Protein AF-A0A945EA99-F1 (afdb_monomer_lite)

Secondary structure (DSSP, 8-state):
----EEEEEEEE-TTT--EEEEEEEEEE-TT-SS-HHHHHHHHHHHHHHHHHIIIIIGGGS-TTSHHHHHHHHHHHHHHHHTTTT-GGG--SSTT--TT-HHHHHHHHTTSTT-EEEHHHHHHHHHT--GGGGGTTTTTPPP-SSSPPSSHHHHHHHTSHHHHHHHT-TT-BTTEEEHHHHHHHHHHTT-SPP--HHHHT--S-HHHHHHHHHHHHHTTSEES-TTS-EEE-S-HHHHHHHHHHHHHTTSS-TTHHHHHTTTEE----SSS-GGG-PPPS--HHHHHHHHHH--

pLDDT: mean 87.22, std 10.52, range [39.88, 98.31]

Structure (mmCIF, N/CA/C/O backbone):
data_AF-A0A945EA99-F1
#
_entry.id   AF-A0A945EA99-F1
#
loop_
_atom_site.group_PDB
_atom_site.id
_atom_site.type_symbol
_atom_site.label_atom_id
_atom_site.label_alt_id
_atom_site.label_comp_id
_atom_site.label_asym_id
_atom_site.label_entity_id
_atom_site.label_seq_id
_atom_site.pdbx_PDB_ins_code
_atom_site.Cartn_x
_atom_site.Cartn_y
_atom_site.Cartn_z
_atom_site.occupancy
_atom_site.B_iso_or_equiv
_atom_site.auth_seq_id
_atom_site.auth_comp_id
_atom_site.auth_asym_id
_atom_site.auth_atom_id
_atom_site.pdbx_PDB_model_num
ATOM 1 N N . MET A 1 1 ? -11.821 -9.252 15.001 1.00 39.88 1 MET A N 1
ATOM 2 C CA . MET A 1 1 ? -12.172 -10.169 13.899 1.00 39.88 1 MET A CA 1
ATOM 3 C C . MET A 1 1 ? -11.281 -9.840 12.710 1.00 39.88 1 MET A C 1
ATOM 5 O O . MET A 1 1 ? -11.276 -8.691 12.278 1.00 39.88 1 MET A O 1
ATOM 9 N N . ILE A 1 2 ? -10.460 -10.797 12.272 1.00 53.22 2 ILE A N 1
ATOM 10 C CA . ILE A 1 2 ? -9.668 -10.703 11.038 1.00 53.22 2 ILE A CA 1
ATOM 11 C C . ILE A 1 2 ? -10.634 -11.140 9.935 1.00 53.22 2 ILE A C 1
ATOM 13 O O . ILE A 1 2 ? -10.968 -12.316 9.853 1.00 53.22 2 ILE A O 1
ATOM 17 N N . ILE A 1 3 ? -11.207 -10.185 9.204 1.00 55.31 3 ILE A N 1
ATOM 18 C CA . ILE A 1 3 ? -12.035 -10.505 8.040 1.00 55.31 3 ILE A CA 1
ATOM 19 C C . ILE A 1 3 ? -11.058 -10.702 6.897 1.00 55.31 3 ILE A C 1
ATOM 21 O O . ILE A 1 3 ? -10.423 -9.736 6.509 1.00 55.31 3 ILE A O 1
ATOM 25 N N . GLU A 1 4 ? -10.921 -11.925 6.404 1.00 70.44 4 GLU A N 1
ATOM 26 C CA . GLU A 1 4 ? -10.130 -12.235 5.218 1.00 70.44 4 GLU A CA 1
ATOM 27 C C . GLU A 1 4 ? -11.086 -12.291 4.026 1.00 70.44 4 GLU A C 1
ATOM 29 O O . GLU A 1 4 ? -11.826 -13.263 3.860 1.00 70.44 4 GLU A O 1
ATOM 34 N N . LYS A 1 5 ? -11.125 -11.230 3.213 1.00 77.94 5 LYS A N 1
ATOM 35 C CA . LYS A 1 5 ? -11.952 -11.203 1.996 1.00 77.94 5 LYS A CA 1
ATOM 36 C C . LYS A 1 5 ? -11.158 -10.742 0.785 1.00 77.94 5 LYS A C 1
ATOM 38 O O . LYS A 1 5 ? -10.255 -9.917 0.895 1.00 77.94 5 LYS A O 1
ATOM 43 N N . ASP A 1 6 ? -11.499 -11.283 -0.378 1.00 82.56 6 ASP A N 1
ATOM 44 C CA . ASP A 1 6 ? -10.969 -10.772 -1.637 1.00 82.56 6 ASP A CA 1
ATOM 45 C C . ASP A 1 6 ? -11.442 -9.329 -1.831 1.00 82.56 6 ASP A C 1
ATOM 47 O O . ASP A 1 6 ? -12.625 -9.018 -1.679 1.00 82.56 6 ASP A O 1
ATOM 51 N N . TRP A 1 7 ? -10.508 -8.451 -2.182 1.00 80.50 7 TRP A N 1
ATOM 52 C CA . TRP A 1 7 ? -10.772 -7.044 -2.423 1.00 80.50 7 TRP A CA 1
ATOM 53 C C . TRP A 1 7 ? -10.415 -6.658 -3.854 1.00 80.50 7 TRP A C 1
ATOM 55 O O . TRP A 1 7 ? -9.364 -7.027 -4.380 1.00 80.50 7 TRP A O 1
ATOM 65 N N . PHE A 1 8 ? -11.270 -5.857 -4.487 1.00 81.31 8 PHE A N 1
ATOM 66 C CA . PHE A 1 8 ? -11.007 -5.309 -5.812 1.00 81.31 8 PHE A CA 1
ATOM 67 C C . PHE A 1 8 ? -10.805 -3.802 -5.751 1.00 81.31 8 PHE A C 1
ATOM 69 O O . PHE A 1 8 ? -11.752 -3.042 -5.568 1.00 81.31 8 PHE A O 1
ATOM 76 N N . PHE A 1 9 ? -9.577 -3.364 -6.002 1.00 81.50 9 PHE A N 1
ATOM 77 C CA . PHE A 1 9 ? -9.321 -1.970 -6.330 1.00 81.50 9 PHE A CA 1
ATOM 78 C C . PHE A 1 9 ? -9.745 -1.707 -7.779 1.00 81.50 9 PHE A C 1
ATOM 80 O O . PHE A 1 9 ? -9.434 -2.489 -8.688 1.00 81.50 9 PHE A O 1
ATOM 87 N N . GLN A 1 10 ? -10.459 -0.605 -7.999 1.00 84.44 10 GLN A N 1
ATOM 88 C CA . GLN A 1 10 ? -10.902 -0.175 -9.320 1.00 84.44 10 GLN A CA 1
ATOM 89 C C . GLN A 1 10 ? -10.555 1.293 -9.523 1.00 84.44 10 GLN A C 1
ATOM 91 O O . GLN A 1 10 ? -10.998 2.154 -8.766 1.00 84.44 10 GLN A O 1
ATOM 96 N N . LEU A 1 11 ? -9.821 1.575 -10.595 1.00 77.38 11 LEU A N 1
ATOM 97 C CA . LEU A 1 11 ? -9.663 2.929 -11.097 1.00 77.38 11 LEU A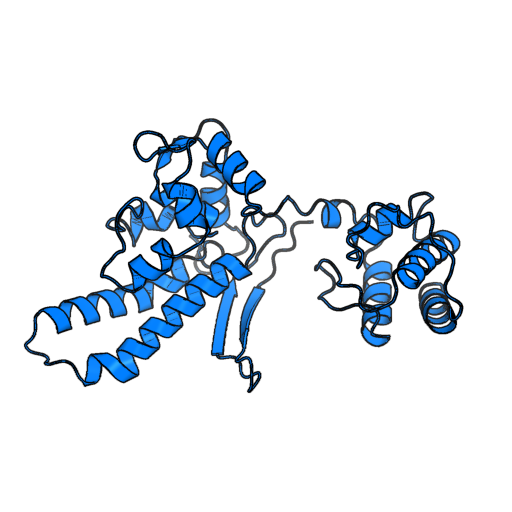 CA 1
ATOM 98 C C . LEU A 1 11 ? -10.700 3.158 -12.192 1.00 77.38 11 LEU A C 1
ATOM 100 O O . LEU A 1 11 ? -10.873 2.318 -13.080 1.00 77.38 11 LEU A O 1
ATOM 104 N N . ARG A 1 12 ? -11.388 4.296 -12.120 1.00 79.56 12 ARG A N 1
ATOM 105 C CA . ARG A 1 12 ? -12.364 4.714 -13.123 1.00 79.56 12 ARG A CA 1
ATOM 106 C C . ARG A 1 12 ? -11.902 5.977 -13.813 1.00 79.56 12 ARG A C 1
ATOM 108 O O . ARG A 1 12 ? -11.316 6.857 -13.182 1.00 79.56 12 ARG A O 1
ATOM 115 N N . ASP A 1 13 ? -12.193 6.059 -15.100 1.00 79.06 13 ASP A N 1
ATOM 116 C CA . ASP A 1 13 ? -12.055 7.298 -15.841 1.00 79.06 13 ASP A CA 1
ATOM 117 C C . ASP A 1 13 ? -12.961 8.378 -15.229 1.00 79.06 13 ASP A C 1
ATOM 119 O O . ASP A 1 13 ? -14.092 8.108 -14.803 1.00 79.06 13 ASP A O 1
ATOM 123 N N . LYS A 1 14 ? -12.444 9.605 -15.129 1.00 70.50 14 LYS A N 1
ATOM 124 C CA . LYS A 1 14 ? -13.147 10.682 -14.422 1.00 70.50 14 LYS A CA 1
ATOM 125 C C . LYS A 1 14 ? -14.422 11.102 -15.145 1.00 70.50 14 LYS A C 1
ATOM 127 O O . LYS A 1 14 ? -15.401 11.416 -14.458 1.00 70.50 14 LYS A O 1
ATOM 132 N N . ASP A 1 15 ? -14.417 11.040 -16.472 1.00 72.75 15 ASP A N 1
ATOM 133 C CA . ASP A 1 15 ? -15.470 11.583 -17.322 1.00 72.75 15 ASP A CA 1
ATOM 134 C C . ASP A 1 15 ? -16.477 10.496 -17.706 1.00 72.75 15 ASP A C 1
ATOM 136 O O . ASP A 1 15 ? -17.677 10.648 -17.489 1.00 72.75 15 ASP A O 1
ATOM 140 N N . THR A 1 16 ? -15.989 9.353 -18.186 1.00 77.88 16 THR A N 1
ATOM 141 C CA . THR A 1 16 ? -16.819 8.239 -18.677 1.00 77.88 16 THR A CA 1
ATOM 142 C C . THR A 1 16 ? -17.275 7.280 -17.574 1.00 77.88 16 THR A C 1
ATOM 144 O O . THR A 1 16 ? -18.199 6.499 -17.782 1.00 77.88 16 THR A O 1
ATOM 147 N N . LYS A 1 17 ? -16.650 7.325 -16.386 1.00 74.62 17 LYS A N 1
ATOM 148 C CA . LYS A 1 17 ? -16.856 6.383 -15.260 1.00 74.62 17 LYS A CA 1
ATOM 149 C C . LYS A 1 17 ? -16.528 4.915 -15.571 1.00 74.62 17 LYS A C 1
ATOM 151 O O . LYS A 1 17 ? -16.728 4.048 -14.706 1.00 74.62 17 LYS A O 1
ATOM 156 N N . GLU A 1 18 ? -15.990 4.631 -16.754 1.00 77.69 18 GLU A N 1
ATOM 157 C CA . GLU A 1 18 ? -15.549 3.298 -17.154 1.00 77.69 18 GLU A CA 1
ATOM 158 C C . GLU A 1 18 ? -14.372 2.831 -16.297 1.00 77.69 18 GLU A C 1
ATOM 160 O O . GLU A 1 18 ? -13.529 3.627 -15.881 1.00 77.69 18 GLU A O 1
ATOM 165 N N . ILE A 1 19 ? -14.315 1.528 -16.011 1.00 76.44 19 ILE A N 1
ATOM 166 C CA . ILE A 1 19 ? -13.201 0.935 -15.265 1.00 76.44 19 ILE A CA 1
ATOM 167 C C . ILE A 1 19 ? -11.982 0.891 -16.188 1.00 76.44 19 ILE A C 1
ATOM 169 O O . ILE A 1 19 ? -11.948 0.114 -17.139 1.00 76.44 19 ILE A O 1
ATOM 173 N N . THR A 1 20 ? -10.964 1.690 -15.883 1.00 83.94 20 THR A N 1
ATOM 174 C CA . THR A 1 20 ? -9.711 1.754 -16.651 1.00 83.94 20 THR A CA 1
ATOM 175 C C . THR A 1 20 ? -8.656 0.795 -16.119 1.00 83.94 20 THR A C 1
ATOM 177 O O . THR A 1 20 ? -7.762 0.381 -16.855 1.00 83.94 20 THR A O 1
ATOM 180 N N . CYS A 1 21 ? -8.762 0.410 -14.847 1.00 88.19 21 CYS A N 1
ATOM 181 C CA . CYS A 1 21 ? -7.895 -0.583 -14.237 1.00 88.19 21 CYS A CA 1
ATOM 182 C C . CYS A 1 21 ? -8.606 -1.311 -13.095 1.00 88.19 21 CYS A C 1
ATOM 184 O O . CYS A 1 21 ? -9.365 -0.714 -12.331 1.00 88.19 21 CYS A O 1
ATOM 186 N N . LYS A 1 22 ? -8.321 -2.609 -12.963 1.00 88.19 22 LYS A N 1
ATOM 187 C CA . LYS A 1 22 ? -8.774 -3.458 -11.861 1.00 88.19 22 LYS A CA 1
ATOM 188 C C . LYS A 1 22 ? -7.584 -4.223 -11.282 1.00 88.19 22 LYS A C 1
ATOM 190 O O . LYS A 1 22 ? -6.781 -4.797 -12.028 1.00 88.19 22 LYS A O 1
ATOM 195 N N . VAL A 1 23 ? -7.470 -4.232 -9.959 1.00 88.75 23 VAL A N 1
ATOM 196 C CA . VAL A 1 23 ? -6.440 -4.968 -9.212 1.00 88.75 23 VAL A CA 1
ATOM 197 C C . VAL A 1 23 ? -7.138 -5.805 -8.144 1.00 88.75 23 VAL A C 1
ATOM 199 O O . VAL A 1 23 ? -7.984 -5.293 -7.416 1.00 88.75 23 VAL A O 1
ATOM 202 N N . LEU A 1 24 ? -6.821 -7.097 -8.100 1.00 90.25 24 LEU A N 1
ATOM 203 C CA . LEU A 1 24 ? -7.294 -8.020 -7.070 1.00 90.25 24 LEU A CA 1
ATOM 204 C C . LEU A 1 24 ? -6.267 -8.059 -5.938 1.00 90.25 24 LEU A C 1
ATOM 206 O O . LEU A 1 24 ? -5.074 -8.137 -6.215 1.00 90.25 24 LEU A O 1
ATOM 210 N N . PHE A 1 25 ? -6.748 -8.049 -4.704 1.00 89.94 25 PHE A N 1
ATOM 211 C CA . PHE A 1 25 ? -6.007 -8.389 -3.497 1.00 89.94 25 PHE A CA 1
ATOM 212 C C . PHE A 1 25 ? -6.726 -9.568 -2.847 1.00 89.94 25 PHE A C 1
ATOM 214 O O . PHE A 1 25 ? -7.918 -9.467 -2.555 1.00 89.94 25 PHE A O 1
ATOM 221 N N . ARG A 1 26 ? -6.048 -10.698 -2.663 1.00 89.50 26 ARG A N 1
ATOM 222 C CA . ARG A 1 26 ? -6.687 -11.907 -2.131 1.00 89.50 26 ARG A CA 1
ATOM 223 C C . ARG A 1 26 ? -6.694 -11.945 -0.606 1.00 89.50 26 ARG A C 1
ATOM 225 O O . ARG A 1 26 ? -5.654 -11.775 0.023 1.00 89.50 26 ARG A O 1
ATOM 232 N N . THR A 1 27 ? -7.854 -12.233 -0.016 1.00 84.19 27 THR A N 1
ATOM 233 C CA . THR A 1 27 ? -8.000 -12.437 1.442 1.00 84.19 27 THR A CA 1
ATOM 234 C C . THR A 1 27 ? -7.351 -11.324 2.288 1.00 84.19 27 THR A C 1
ATOM 236 O O . THR A 1 27 ? -6.608 -11.605 3.224 1.00 84.19 27 THR A O 1
ATOM 239 N N . VAL A 1 28 ? -7.614 -10.057 1.940 1.00 81.19 28 VAL A N 1
ATOM 240 C CA . VAL A 1 28 ? -7.124 -8.881 2.680 1.00 81.19 28 VAL A CA 1
ATOM 241 C C . VAL A 1 28 ? -7.705 -8.901 4.080 1.00 81.19 28 VAL A C 1
ATOM 243 O O . VAL A 1 28 ? -8.916 -9.066 4.225 1.00 81.19 28 VAL A O 1
ATOM 246 N N . ASP A 1 29 ? -6.855 -8.676 5.081 1.00 76.62 29 ASP A N 1
ATOM 247 C CA . ASP A 1 29 ? -7.278 -8.523 6.464 1.00 76.62 29 ASP A CA 1
ATOM 248 C C . ASP A 1 29 ? -7.271 -7.070 6.968 1.00 76.62 29 ASP A C 1
ATOM 250 O O . ASP A 1 29 ? -6.628 -6.172 6.422 1.00 76.62 29 ASP A O 1
ATOM 254 N N . ASN A 1 30 ? -7.970 -6.845 8.083 1.00 71.31 30 ASN A N 1
ATOM 255 C CA . ASN A 1 30 ? -8.057 -5.541 8.754 1.00 71.31 30 ASN A CA 1
ATOM 256 C C . ASN A 1 30 ? -6.741 -5.084 9.418 1.00 71.31 30 ASN A C 1
ATOM 258 O O . ASN A 1 30 ? -6.702 -4.015 10.031 1.00 71.31 30 ASN A O 1
ATOM 262 N N . SER A 1 31 ? -5.690 -5.904 9.373 1.00 74.38 31 SER A N 1
ATOM 263 C CA . SER A 1 31 ? -4.361 -5.586 9.892 1.00 74.38 31 SER A CA 1
ATOM 264 C C . SER A 1 31 ? -3.415 -5.056 8.812 1.00 74.38 31 SER A C 1
ATOM 266 O O . SER A 1 31 ? -2.307 -4.635 9.164 1.00 74.38 31 SER A O 1
ATOM 268 N N . ARG A 1 32 ? -3.853 -5.024 7.535 1.00 83.62 32 ARG A N 1
ATOM 269 C CA . ARG A 1 32 ? -3.099 -4.457 6.409 1.00 83.62 32 ARG A CA 1
ATOM 270 C C . ARG A 1 32 ? -2.527 -3.093 6.760 1.00 83.62 32 ARG A C 1
ATOM 272 O O . ARG A 1 32 ? -3.278 -2.140 6.941 1.00 83.62 32 ARG A O 1
ATOM 279 N N . LYS A 1 33 ? -1.194 -3.009 6.819 1.00 87.12 33 LYS A N 1
ATOM 280 C CA . LYS A 1 33 ? -0.460 -1.803 7.239 1.00 87.12 33 LYS A CA 1
ATOM 281 C C . LYS A 1 33 ? -0.512 -0.655 6.251 1.00 87.12 33 LYS A C 1
ATOM 283 O O . LYS A 1 33 ? -0.285 0.463 6.668 1.00 87.12 33 LYS A O 1
ATOM 288 N N . VAL A 1 34 ? -0.780 -0.893 4.974 1.00 90.38 34 VAL A N 1
ATOM 289 C CA . VAL A 1 34 ? -0.842 0.164 3.956 1.00 90.38 34 VAL A CA 1
ATOM 290 C C . VAL A 1 34 ? -2.195 0.112 3.277 1.00 90.38 34 VAL A C 1
ATOM 292 O O . VAL A 1 34 ? -2.680 -0.965 2.931 1.00 90.38 34 VAL A O 1
ATOM 295 N N . ASP A 1 35 ? -2.796 1.280 3.074 1.00 86.62 35 ASP A N 1
ATOM 296 C CA . ASP A 1 35 ? -4.070 1.390 2.379 1.00 86.62 35 ASP A CA 1
ATOM 297 C C . ASP A 1 35 ? -3.980 0.751 0.982 1.00 86.62 35 ASP A C 1
ATOM 299 O O . ASP A 1 35 ? -3.029 0.968 0.224 1.00 86.62 35 ASP A O 1
ATOM 303 N N . ILE A 1 36 ? -4.976 -0.066 0.641 1.00 85.19 36 ILE A N 1
ATOM 304 C CA . ILE A 1 36 ? -5.028 -0.794 -0.632 1.00 85.19 36 ILE A CA 1
ATOM 305 C C . ILE A 1 36 ? -4.971 0.134 -1.851 1.00 85.19 36 ILE A C 1
ATOM 307 O O . ILE A 1 36 ? -4.518 -0.294 -2.912 1.00 85.19 36 ILE A O 1
ATOM 311 N N . ASN A 1 37 ? -5.395 1.395 -1.723 1.00 84.50 37 ASN A N 1
ATOM 312 C CA . ASN A 1 37 ? -5.369 2.364 -2.808 1.00 84.50 37 ASN A CA 1
ATOM 313 C C . ASN A 1 37 ? -3.932 2.744 -3.160 1.00 84.50 37 ASN A C 1
ATOM 315 O O . ASN A 1 37 ? -3.634 2.881 -4.342 1.00 84.50 37 ASN A O 1
ATOM 319 N N . THR A 1 38 ? -3.030 2.850 -2.178 1.00 89.38 38 THR A N 1
ATOM 320 C CA . THR A 1 38 ? -1.607 3.140 -2.419 1.00 89.38 38 THR A CA 1
ATOM 321 C C . THR A 1 38 ? -0.997 2.077 -3.327 1.00 89.38 38 THR A C 1
ATOM 323 O O . THR A 1 38 ? -0.464 2.384 -4.394 1.00 89.38 38 THR A O 1
ATOM 326 N N . THR A 1 39 ? -1.149 0.807 -2.951 1.00 94.19 39 THR A N 1
ATOM 327 C CA . THR A 1 39 ? -0.653 -0.321 -3.745 1.00 94.19 39 THR A CA 1
ATOM 328 C C . THR A 1 39 ? -1.404 -0.435 -5.074 1.00 94.19 39 THR A C 1
ATOM 330 O O . THR A 1 39 ? -0.794 -0.585 -6.129 1.00 94.19 39 THR A O 1
ATOM 333 N N . GLY A 1 40 ? -2.733 -0.319 -5.055 1.00 91.06 40 GLY A N 1
ATOM 334 C CA . GLY A 1 40 ? -3.588 -0.465 -6.232 1.00 91.06 40 GLY A CA 1
ATOM 335 C C . GLY A 1 40 ? -3.301 0.574 -7.315 1.00 91.06 40 GLY A C 1
ATOM 336 O O . GLY A 1 40 ? -3.202 0.215 -8.489 1.00 91.06 40 GLY A O 1
ATOM 337 N N . LEU A 1 41 ? -3.103 1.840 -6.933 1.00 90.56 41 LEU A N 1
ATOM 338 C CA . LEU A 1 41 ? -2.736 2.923 -7.847 1.00 90.56 41 LEU A CA 1
ATOM 339 C C . LEU A 1 41 ? -1.377 2.673 -8.500 1.00 90.56 41 LEU A C 1
ATOM 341 O O . LEU A 1 41 ? -1.262 2.823 -9.717 1.00 90.56 41 LEU A O 1
ATOM 345 N N . LEU A 1 42 ? -0.381 2.234 -7.725 1.00 95.56 42 LEU A N 1
ATOM 346 C CA . LEU A 1 42 ? 0.944 1.894 -8.242 1.00 95.56 42 LEU A CA 1
ATOM 347 C C . LEU A 1 42 ? 0.861 0.785 -9.302 1.00 95.56 42 LEU A C 1
ATOM 349 O O . LEU A 1 42 ? 1.359 0.944 -10.417 1.00 95.56 42 LEU A O 1
ATOM 353 N N . ILE A 1 43 ? 0.165 -0.315 -8.990 1.00 96.19 43 ILE A N 1
ATOM 354 C CA . ILE A 1 43 ? -0.020 -1.431 -9.929 1.00 96.19 43 ILE A CA 1
ATOM 355 C C . ILE A 1 43 ? -0.803 -0.989 -11.170 1.00 96.19 43 ILE A C 1
ATOM 357 O O . ILE A 1 43 ? -0.499 -1.427 -12.283 1.00 96.19 43 ILE A O 1
ATOM 361 N N . CYS A 1 44 ? -1.796 -0.112 -11.018 1.00 94.12 44 CYS A N 1
ATOM 362 C CA . CYS A 1 44 ? -2.529 0.433 -12.155 1.00 94.12 44 CYS A CA 1
ATOM 363 C C . CYS A 1 44 ? -1.666 1.310 -13.062 1.00 94.12 44 CYS A C 1
ATOM 365 O O . CYS A 1 44 ? -1.803 1.212 -14.282 1.00 94.12 44 CYS A O 1
ATOM 367 N N . GLU A 1 45 ? -0.756 2.110 -12.508 1.00 95.00 45 GLU A N 1
ATOM 368 C CA . GLU A 1 45 ? 0.167 2.913 -13.310 1.00 95.00 45 GLU A CA 1
ATOM 369 C C . GLU A 1 45 ? 1.161 2.018 -14.071 1.00 95.00 45 GLU A C 1
ATOM 371 O O . GLU A 1 45 ? 1.369 2.218 -15.268 1.00 95.00 45 GLU A O 1
ATOM 376 N N . ILE A 1 46 ? 1.670 0.946 -13.448 1.00 96.75 46 ILE A N 1
ATOM 377 C CA . ILE A 1 46 ? 2.492 -0.066 -14.139 1.00 96.75 46 ILE A CA 1
ATOM 378 C C . ILE A 1 46 ? 1.707 -0.706 -15.297 1.00 96.75 46 ILE A C 1
ATOM 380 O O . ILE A 1 46 ? 2.193 -0.756 -16.429 1.00 96.75 46 ILE A O 1
ATOM 384 N N . LYS A 1 47 ? 0.463 -1.152 -15.054 1.00 95.94 47 LYS A N 1
ATOM 385 C CA . LYS A 1 47 ? -0.415 -1.732 -16.092 1.00 95.94 47 LYS A CA 1
ATOM 386 C C . LYS A 1 47 ? -0.667 -0.758 -17.242 1.00 95.94 47 LYS A C 1
ATOM 388 O O . LYS A 1 47 ? -0.657 -1.162 -18.405 1.00 95.94 47 LYS A O 1
ATOM 393 N N . ARG A 1 48 ? -0.885 0.520 -16.927 1.00 94.62 48 ARG A N 1
ATOM 394 C CA . ARG A 1 48 ? -1.085 1.578 -17.918 1.00 94.62 48 ARG A CA 1
ATOM 395 C C . ARG A 1 48 ? 0.144 1.740 -18.807 1.00 94.62 48 ARG A C 1
ATOM 397 O O . ARG A 1 48 ? -0.014 1.804 -20.025 1.00 94.62 48 ARG A O 1
ATOM 404 N N . TRP A 1 49 ? 1.341 1.790 -18.228 1.00 95.62 49 TRP A N 1
ATOM 405 C CA . TRP A 1 49 ? 2.569 1.920 -19.009 1.00 95.62 49 TRP A CA 1
ATOM 406 C C . TRP A 1 49 ? 2.835 0.694 -19.872 1.00 95.62 49 TRP A C 1
ATOM 408 O O . TRP A 1 49 ? 3.087 0.878 -21.058 1.00 95.62 49 TRP A O 1
ATOM 418 N N . ILE A 1 50 ? 2.658 -0.529 -19.357 1.00 95.88 50 ILE A N 1
ATOM 419 C CA . ILE A 1 50 ? 2.739 -1.756 -20.177 1.00 95.88 50 ILE A CA 1
ATOM 420 C C . ILE A 1 50 ? 1.857 -1.623 -21.425 1.00 95.88 50 ILE A C 1
ATOM 422 O O . ILE A 1 50 ? 2.343 -1.791 -22.541 1.00 95.88 50 ILE A O 1
ATOM 426 N N . LYS A 1 51 ? 0.590 -1.221 -21.248 1.00 94.56 51 LYS A N 1
ATOM 427 C CA . LYS A 1 51 ? -0.347 -1.021 -22.361 1.00 94.56 51 LYS A CA 1
ATOM 428 C C . LYS A 1 51 ? 0.139 0.043 -23.352 1.00 94.56 51 LYS A C 1
ATOM 430 O O . LYS A 1 51 ? 0.091 -0.173 -24.558 1.00 94.56 51 LYS A O 1
ATOM 435 N N . ILE A 1 52 ? 0.628 1.187 -22.863 1.00 94.00 52 ILE A N 1
ATOM 436 C CA . ILE A 1 52 ? 1.181 2.252 -23.719 1.00 94.00 52 ILE A CA 1
ATOM 437 C C . ILE A 1 52 ? 2.368 1.732 -24.535 1.00 94.00 52 ILE A C 1
ATOM 439 O O . ILE A 1 52 ? 2.444 2.001 -25.735 1.00 94.00 52 ILE A O 1
ATOM 443 N N . TYR A 1 53 ? 3.276 0.979 -23.916 1.00 93.75 53 TYR A N 1
ATOM 444 C CA . TYR A 1 53 ? 4.417 0.415 -24.624 1.00 93.75 53 TYR A CA 1
ATOM 445 C C . TYR A 1 53 ? 3.983 -0.581 -25.694 1.00 93.75 53 TYR A C 1
ATOM 447 O O . TYR A 1 53 ? 4.391 -0.428 -26.844 1.00 93.75 53 TYR A O 1
ATOM 455 N N . GLU A 1 54 ? 3.133 -1.547 -25.344 1.00 92.88 54 GLU A N 1
ATOM 456 C CA . GLU A 1 54 ? 2.664 -2.590 -26.262 1.00 92.88 54 GLU A CA 1
ATOM 457 C C . GLU A 1 54 ? 1.884 -2.015 -27.452 1.00 92.88 54 GLU A C 1
ATOM 459 O O . GLU A 1 54 ? 2.128 -2.404 -28.592 1.00 92.88 54 GLU A O 1
ATOM 464 N N . GLU A 1 55 ? 0.977 -1.067 -27.210 1.00 93.62 55 GLU A N 1
ATOM 465 C CA . GLU A 1 55 ? 0.067 -0.567 -28.246 1.00 93.62 55 GLU A CA 1
ATOM 466 C C . GLU A 1 55 ? 0.643 0.600 -29.052 1.00 93.62 55 GLU A C 1
ATOM 468 O O . GLU A 1 55 ? 0.312 0.758 -30.226 1.00 93.62 55 GLU A O 1
ATOM 473 N N . LYS A 1 56 ? 1.471 1.454 -28.433 1.00 89.81 56 LYS A N 1
ATOM 474 C CA . LYS A 1 56 ? 1.863 2.743 -29.030 1.00 89.81 56 LYS A CA 1
ATOM 475 C C . LYS A 1 56 ? 3.354 2.894 -29.279 1.00 89.81 56 LYS A C 1
ATOM 477 O O . LYS A 1 56 ? 3.720 3.610 -30.207 1.00 89.81 56 LYS A O 1
ATOM 482 N N . MET A 1 57 ? 4.222 2.287 -28.470 1.00 87.94 57 MET A N 1
ATOM 483 C CA . MET A 1 57 ? 5.668 2.531 -28.578 1.00 87.94 57 MET A CA 1
ATOM 484 C C . MET A 1 57 ? 6.394 1.408 -29.319 1.00 87.94 57 MET A C 1
ATOM 486 O O . MET A 1 57 ? 7.021 1.669 -30.341 1.00 87.94 57 MET A O 1
ATOM 490 N N . ILE A 1 58 ? 6.266 0.162 -28.856 1.00 88.69 58 ILE A N 1
ATOM 491 C CA . ILE A 1 58 ? 6.915 -1.029 -29.430 1.00 88.69 58 ILE A CA 1
ATOM 492 C C . ILE A 1 58 ? 6.668 -1.168 -30.942 1.00 88.69 58 ILE A C 1
ATOM 494 O O . ILE A 1 58 ? 7.643 -1.404 -31.657 1.00 88.69 58 ILE A O 1
ATOM 498 N N . PRO A 1 59 ? 5.445 -0.969 -31.477 1.00 87.88 59 PRO A N 1
ATOM 499 C CA . PRO A 1 59 ? 5.206 -1.067 -32.920 1.00 87.88 59 PRO A CA 1
ATOM 500 C C . PRO A 1 59 ? 5.983 -0.045 -33.762 1.00 87.88 59 PRO A C 1
ATOM 502 O O . PRO A 1 59 ? 6.228 -0.289 -34.940 1.00 87.88 59 PRO A O 1
ATOM 505 N N . ASN A 1 60 ? 6.372 1.083 -33.163 1.00 85.31 60 ASN A N 1
ATOM 506 C CA . ASN A 1 60 ? 7.026 2.202 -33.842 1.00 85.31 60 ASN A CA 1
ATOM 507 C C . ASN A 1 60 ? 8.554 2.204 -33.684 1.00 85.31 60 ASN A C 1
ATOM 509 O O . ASN A 1 60 ? 9.231 3.048 -34.270 1.00 85.31 60 ASN A O 1
ATOM 513 N N . PHE A 1 61 ? 9.117 1.284 -32.898 1.00 84.62 61 PHE A N 1
ATOM 514 C CA . PHE A 1 61 ? 10.563 1.183 -32.730 1.00 84.62 61 PHE A CA 1
ATOM 515 C C . PHE A 1 61 ? 11.224 0.404 -33.869 1.00 84.62 61 PHE A C 1
ATOM 517 O O . PHE A 1 61 ? 10.703 -0.591 -34.377 1.00 84.62 61 PHE A O 1
ATOM 524 N N . ASN A 1 62 ? 12.436 0.828 -34.229 1.00 84.44 62 ASN A N 1
ATOM 525 C CA . ASN A 1 62 ? 13.291 0.060 -35.122 1.00 84.44 62 ASN A CA 1
ATOM 526 C C . ASN A 1 62 ? 13.778 -1.205 -34.400 1.00 84.44 62 ASN A C 1
ATOM 528 O O . ASN A 1 62 ? 14.519 -1.118 -33.425 1.00 84.44 62 ASN A O 1
ATOM 532 N N . LYS A 1 63 ? 13.403 -2.382 -34.909 1.00 85.56 63 LYS A N 1
ATOM 533 C CA . LYS A 1 63 ? 13.737 -3.683 -34.301 1.00 85.56 63 LYS A CA 1
ATOM 534 C C . LYS A 1 63 ? 15.238 -3.979 -34.228 1.00 85.56 63 LYS A C 1
ATOM 536 O O . LYS A 1 63 ? 15.646 -4.843 -33.459 1.00 85.56 63 LYS A O 1
ATOM 541 N N . ASN A 1 64 ? 16.046 -3.276 -35.021 1.00 83.81 64 ASN A N 1
ATOM 542 C CA . ASN A 1 64 ? 17.500 -3.421 -35.026 1.00 83.81 64 ASN A CA 1
ATOM 543 C C . ASN A 1 64 ? 18.197 -2.527 -33.985 1.00 83.81 64 ASN A C 1
ATOM 545 O O . ASN A 1 64 ? 19.405 -2.648 -33.804 1.00 83.81 64 ASN A O 1
ATOM 549 N N . ASP A 1 65 ? 17.463 -1.635 -33.312 1.00 84.56 65 ASP A N 1
ATOM 550 C CA . ASP A 1 65 ? 17.996 -0.788 -32.245 1.00 84.56 65 ASP A CA 1
ATOM 551 C C . ASP A 1 65 ? 18.160 -1.605 -30.951 1.00 84.56 65 ASP A C 1
ATOM 553 O O . ASP A 1 65 ? 17.264 -2.348 -30.550 1.00 84.56 65 ASP A O 1
ATOM 557 N N . ASN A 1 66 ? 19.290 -1.462 -30.259 1.00 82.88 66 ASN A N 1
ATOM 558 C CA . ASN A 1 66 ? 19.480 -2.086 -28.947 1.00 82.88 66 ASN A CA 1
ATOM 559 C C . ASN A 1 66 ? 18.448 -1.582 -27.927 1.00 82.88 66 ASN A C 1
ATOM 561 O O . ASN A 1 66 ? 17.950 -2.369 -27.124 1.00 82.88 66 ASN A O 1
ATOM 565 N N . LYS A 1 67 ? 18.024 -0.319 -28.049 1.00 81.94 67 LYS A N 1
ATOM 566 C CA . LYS A 1 67 ? 16.978 0.279 -27.214 1.00 81.94 67 LYS A CA 1
ATOM 567 C C . LYS A 1 67 ? 15.630 -0.434 -27.350 1.00 81.94 67 LYS A C 1
ATOM 569 O O . LYS A 1 67 ? 14.845 -0.457 -26.407 1.00 81.94 67 LYS A O 1
ATOM 574 N N . TYR A 1 68 ? 15.349 -1.037 -28.508 1.00 85.75 68 TYR A N 1
ATOM 575 C CA . TYR A 1 68 ? 14.138 -1.837 -28.703 1.00 85.75 68 TYR A CA 1
ATOM 576 C C . TYR A 1 68 ? 14.136 -3.085 -27.817 1.00 85.75 68 TYR A C 1
ATOM 578 O O . TYR A 1 68 ? 13.119 -3.388 -27.195 1.00 85.75 68 TYR A O 1
ATOM 586 N N . ARG A 1 69 ? 15.277 -3.786 -27.742 1.00 86.19 69 ARG A N 1
ATOM 587 C CA . ARG A 1 69 ? 15.421 -4.993 -26.916 1.00 86.19 69 ARG A CA 1
ATOM 588 C C . ARG A 1 69 ? 15.295 -4.668 -25.433 1.00 86.19 69 ARG A C 1
ATOM 590 O O . ARG A 1 69 ? 14.476 -5.284 -24.768 1.00 86.19 69 ARG A O 1
ATOM 597 N N . GLU A 1 70 ? 15.991 -3.634 -24.965 1.00 86.19 70 GLU A N 1
ATOM 598 C CA . GLU A 1 70 ? 15.907 -3.177 -23.568 1.00 86.19 70 GLU A CA 1
ATOM 599 C C . GLU A 1 70 ? 14.463 -2.864 -23.145 1.00 86.19 70 GLU A C 1
ATOM 601 O O . GLU A 1 70 ? 14.005 -3.293 -22.087 1.00 86.19 70 GLU A O 1
ATOM 606 N N . ILE A 1 71 ? 13.705 -2.170 -24.002 1.00 87.94 71 ILE A N 1
ATOM 607 C CA . ILE A 1 71 ? 12.299 -1.843 -23.734 1.00 87.94 71 ILE A CA 1
ATOM 608 C C . ILE A 1 71 ? 11.427 -3.100 -23.699 1.00 87.94 71 ILE A C 1
ATOM 610 O O . ILE A 1 71 ? 10.572 -3.218 -22.824 1.00 87.94 71 ILE A O 1
ATOM 614 N N . ILE A 1 72 ? 11.609 -4.034 -24.636 1.00 90.25 72 ILE A N 1
ATOM 615 C CA . ILE A 1 72 ? 10.831 -5.280 -24.654 1.00 90.25 72 ILE A CA 1
ATOM 616 C C . ILE A 1 72 ? 11.117 -6.128 -23.425 1.00 90.25 72 ILE A C 1
ATOM 618 O O . ILE A 1 72 ? 10.172 -6.658 -22.838 1.00 90.25 72 ILE A O 1
ATOM 622 N N . ASP A 1 73 ? 12.382 -6.250 -23.039 1.00 89.25 73 ASP A N 1
ATOM 623 C CA . ASP A 1 73 ? 12.784 -7.044 -21.884 1.00 89.25 73 ASP A CA 1
ATOM 624 C C . ASP A 1 73 ? 12.194 -6.438 -20.603 1.00 89.25 73 ASP A C 1
ATOM 626 O O . ASP A 1 73 ? 11.551 -7.153 -19.830 1.00 89.25 73 ASP A O 1
ATOM 630 N N . SER A 1 74 ? 12.276 -5.109 -20.442 1.00 89.50 74 SER A N 1
ATOM 631 C CA . SER A 1 74 ? 11.655 -4.378 -19.327 1.00 89.50 74 SER A CA 1
ATOM 632 C C . SER A 1 74 ? 10.126 -4.555 -19.302 1.00 89.50 74 SER A C 1
ATOM 634 O O . SER A 1 74 ? 9.551 -4.972 -18.295 1.00 89.50 74 SER A O 1
ATOM 636 N N . VAL A 1 75 ? 9.430 -4.351 -20.426 1.00 93.56 75 VAL A N 1
ATOM 637 C CA . VAL A 1 75 ? 7.963 -4.515 -20.499 1.00 93.56 75 VAL A CA 1
ATOM 638 C C . VAL A 1 75 ? 7.538 -5.960 -20.221 1.00 93.56 75 VAL A C 1
ATOM 640 O O . VAL A 1 75 ? 6.569 -6.189 -19.493 1.00 93.56 75 VAL A O 1
ATOM 643 N N . SER A 1 76 ? 8.261 -6.942 -20.765 1.00 91.69 76 SER A N 1
ATOM 644 C CA . SER A 1 76 ? 7.982 -8.370 -20.560 1.00 91.69 76 SER A CA 1
ATOM 645 C C . SER A 1 76 ? 8.173 -8.769 -19.102 1.00 91.69 76 SER A C 1
ATOM 647 O O . SER A 1 76 ? 7.335 -9.482 -18.545 1.00 91.69 76 SER A O 1
ATOM 649 N N . TYR A 1 77 ? 9.226 -8.256 -18.467 1.00 91.69 77 TYR A N 1
ATOM 650 C CA . TYR A 1 77 ? 9.475 -8.419 -17.043 1.00 91.69 77 TYR A CA 1
ATOM 651 C C . TYR A 1 77 ? 8.290 -7.894 -16.218 1.00 91.69 77 TYR A C 1
ATOM 653 O O . TYR A 1 77 ? 7.642 -8.653 -15.492 1.00 91.69 77 TYR A O 1
ATOM 661 N N . TRP A 1 78 ? 7.908 -6.628 -16.394 1.00 93.38 78 TRP A N 1
ATOM 662 C CA . TRP A 1 78 ? 6.829 -6.017 -15.611 1.00 93.38 78 TRP A CA 1
ATOM 663 C C . TRP A 1 78 ? 5.453 -6.631 -15.878 1.00 93.38 78 TRP A C 1
ATOM 665 O O . TRP A 1 78 ? 4.617 -6.709 -14.973 1.00 93.38 78 TRP A O 1
ATOM 675 N N . LYS A 1 79 ? 5.216 -7.145 -17.088 1.00 92.12 79 LYS A N 1
ATOM 676 C CA . LYS A 1 79 ? 3.997 -7.889 -17.425 1.00 92.12 79 LYS A CA 1
ATOM 677 C C . LYS A 1 79 ? 3.818 -9.128 -16.554 1.00 92.12 79 LYS A C 1
ATOM 679 O O . LYS A 1 79 ? 2.682 -9.409 -16.163 1.00 92.12 79 LYS A O 1
ATOM 684 N N . VAL A 1 80 ? 4.907 -9.819 -16.227 1.00 89.38 80 VAL A N 1
ATOM 685 C CA . VAL A 1 80 ? 4.902 -10.995 -15.350 1.00 89.38 80 VAL A CA 1
ATOM 686 C C . VAL A 1 80 ? 4.897 -10.579 -13.878 1.00 89.38 80 VAL A C 1
ATOM 688 O O . VAL A 1 80 ? 4.071 -11.073 -13.114 1.00 89.38 80 VAL A O 1
ATOM 691 N N . TYR A 1 81 ? 5.770 -9.650 -13.478 1.00 89.88 81 TYR A N 1
ATOM 692 C CA . TYR A 1 81 ? 6.078 -9.435 -12.061 1.00 89.88 81 TYR A CA 1
ATOM 693 C C . TYR A 1 81 ? 5.137 -8.502 -11.295 1.00 89.88 81 TYR A C 1
ATOM 695 O O . TYR A 1 81 ? 5.017 -8.627 -10.079 1.00 89.88 81 TYR A O 1
ATOM 703 N N . LYS A 1 82 ? 4.381 -7.634 -11.980 1.00 92.19 82 LYS A N 1
ATOM 704 C CA . LYS A 1 82 ? 3.492 -6.656 -11.322 1.00 92.19 82 LYS A CA 1
ATOM 705 C C . LYS A 1 82 ? 2.497 -7.267 -10.327 1.00 92.19 82 LYS A C 1
ATOM 707 O O . LYS A 1 82 ? 2.198 -6.647 -9.317 1.00 92.19 82 LYS A O 1
ATOM 712 N N . ASP A 1 83 ? 1.957 -8.455 -10.608 1.00 87.06 83 ASP A N 1
ATOM 713 C CA . ASP A 1 83 ? 0.923 -9.060 -9.759 1.00 87.06 83 ASP A CA 1
ATOM 714 C C . ASP A 1 83 ? 1.539 -9.770 -8.540 1.00 87.06 83 ASP A C 1
ATOM 716 O O . ASP A 1 83 ? 0.873 -9.919 -7.516 1.00 87.06 83 ASP A O 1
ATOM 720 N N . TYR A 1 84 ? 2.822 -10.141 -8.627 1.00 90.44 84 TYR A N 1
ATOM 721 C CA . TYR A 1 84 ? 3.589 -10.720 -7.526 1.00 90.44 84 TYR A CA 1
ATOM 722 C C . TYR A 1 84 ? 4.010 -9.685 -6.477 1.00 90.44 84 TYR A C 1
ATOM 724 O O . TYR A 1 84 ? 4.319 -10.062 -5.354 1.00 90.44 84 TYR A O 1
ATOM 732 N N . LEU A 1 85 ? 3.951 -8.392 -6.810 1.00 94.56 85 LEU A N 1
ATOM 733 C CA . LEU A 1 85 ? 4.182 -7.305 -5.859 1.00 94.56 85 LEU A CA 1
ATOM 734 C C . LEU A 1 85 ? 3.127 -7.220 -4.754 1.00 94.56 85 LEU A C 1
ATOM 736 O O . LEU A 1 85 ? 3.343 -6.525 -3.767 1.00 94.56 85 LEU A O 1
ATOM 740 N N . ILE A 1 86 ? 1.967 -7.851 -4.929 1.00 94.88 86 ILE A N 1
ATOM 741 C CA . ILE A 1 86 ? 0.888 -7.823 -3.945 1.00 94.88 86 ILE A CA 1
ATOM 742 C C . ILE A 1 86 ? 1.065 -9.043 -3.031 1.00 94.88 86 ILE A C 1
ATOM 744 O O . ILE A 1 86 ? 0.801 -10.160 -3.485 1.00 94.88 86 ILE A O 1
ATOM 748 N N . PRO A 1 87 ? 1.475 -8.872 -1.760 1.00 92.62 87 PRO A N 1
ATOM 749 C CA . PRO A 1 87 ? 1.783 -10.001 -0.881 1.00 92.62 87 PRO A CA 1
ATOM 750 C C . PRO A 1 87 ? 0.550 -10.873 -0.604 1.00 92.62 87 PRO A C 1
ATOM 752 O O . PRO A 1 87 ? 0.667 -12.085 -0.442 1.00 92.62 87 PRO A O 1
ATOM 755 N N . GLU A 1 88 ? -0.647 -10.288 -0.621 1.00 92.25 88 GLU A N 1
ATOM 756 C CA . GLU A 1 88 ? -1.926 -10.998 -0.543 1.00 92.25 88 GLU A CA 1
ATOM 757 C C . GLU A 1 88 ? -2.140 -11.998 -1.686 1.00 92.25 88 GLU A C 1
ATOM 759 O O . GLU A 1 88 ? -2.760 -13.042 -1.504 1.00 92.25 88 GLU A O 1
ATOM 764 N N . ASN A 1 89 ? -1.605 -11.712 -2.874 1.00 91.31 89 ASN A N 1
ATOM 765 C CA . ASN A 1 89 ? -1.782 -12.543 -4.065 1.00 91.31 89 ASN A CA 1
ATOM 766 C C . ASN A 1 89 ? -0.754 -13.672 -4.156 1.00 91.31 89 ASN A C 1
ATOM 768 O O . ASN A 1 89 ? -0.640 -14.333 -5.191 1.00 91.31 89 ASN A O 1
ATOM 772 N N . ARG A 1 90 ? 0.006 -13.896 -3.085 1.00 89.25 90 ARG A N 1
ATOM 773 C CA . ARG A 1 90 ? 1.086 -14.868 -3.023 1.00 89.25 90 ARG A CA 1
ATOM 774 C C . ARG A 1 90 ? 0.738 -15.962 -2.030 1.00 89.25 90 ARG A C 1
ATOM 776 O O . ARG A 1 90 ? 0.325 -15.702 -0.902 1.00 89.25 90 ARG A O 1
ATOM 783 N N . THR A 1 91 ? 0.977 -17.209 -2.420 1.00 84.75 91 THR A N 1
ATOM 784 C CA . THR A 1 91 ? 0.850 -18.344 -1.506 1.00 84.75 91 THR A CA 1
ATOM 785 C C . THR A 1 91 ? 1.932 -19.390 -1.764 1.00 84.75 91 THR A C 1
ATOM 787 O O . THR A 1 91 ? 2.208 -19.710 -2.921 1.00 84.75 91 THR A O 1
ATOM 790 N N . PRO A 1 92 ? 2.560 -19.941 -0.708 1.00 79.25 92 PRO A N 1
ATOM 791 C CA . PRO A 1 92 ? 3.460 -21.081 -0.848 1.00 79.25 92 PRO A CA 1
ATOM 792 C C . PRO A 1 92 ? 2.703 -22.393 -1.124 1.00 79.25 92 PRO A C 1
ATOM 794 O O . PRO A 1 92 ? 3.320 -23.386 -1.503 1.00 79.25 92 PRO A O 1
ATOM 797 N N . PHE A 1 93 ? 1.378 -22.419 -0.948 1.00 76.12 93 PHE A N 1
ATOM 798 C CA . PHE A 1 93 ? 0.543 -23.598 -1.163 1.00 76.12 93 PHE A CA 1
ATOM 799 C C . PHE A 1 93 ? -0.463 -23.297 -2.260 1.00 76.12 93 PHE A C 1
ATOM 801 O O . PHE A 1 93 ? -1.367 -22.514 -2.020 1.00 76.12 93 PHE A O 1
ATOM 808 N N . LYS A 1 94 ? -0.281 -23.927 -3.425 1.00 72.88 94 LYS A N 1
ATOM 809 C CA . LYS A 1 94 ? -1.095 -23.895 -4.657 1.00 72.88 94 LYS A CA 1
ATOM 810 C C . LYS A 1 94 ? -2.577 -23.497 -4.450 1.00 72.88 94 LYS A C 1
ATOM 812 O O . LYS A 1 94 ? -3.446 -24.357 -4.496 1.00 72.88 94 LYS A O 1
ATOM 817 N N . ASP A 1 95 ? -2.812 -22.197 -4.243 1.00 77.50 95 ASP A N 1
ATOM 818 C CA . ASP A 1 95 ? -4.099 -21.487 -4.098 1.00 77.50 95 ASP A CA 1
ATOM 819 C C . ASP A 1 95 ? -4.709 -21.284 -2.683 1.00 77.50 95 ASP A C 1
ATOM 821 O O . ASP A 1 95 ? -5.838 -20.809 -2.569 1.00 77.50 95 ASP A O 1
ATOM 825 N N . ASP A 1 96 ? -3.981 -21.537 -1.588 1.00 82.88 96 ASP A N 1
ATOM 826 C CA . ASP A 1 96 ? -4.427 -21.203 -0.219 1.00 82.88 96 ASP A CA 1
ATOM 827 C C . ASP A 1 96 ? -3.949 -19.804 0.207 1.00 82.88 96 ASP A C 1
A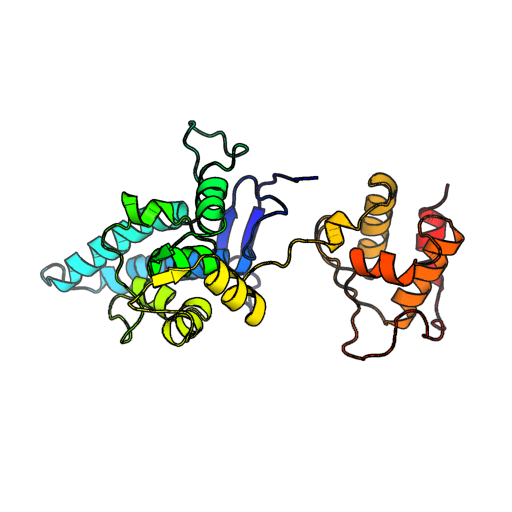TOM 829 O O . ASP A 1 96 ? -2.857 -19.639 0.763 1.00 82.88 96 ASP A O 1
ATOM 833 N N . PHE A 1 97 ? -4.762 -18.786 -0.079 1.00 83.44 97 PHE A N 1
ATOM 834 C CA . PHE A 1 97 ? -4.446 -17.382 0.213 1.00 83.44 97 PHE A CA 1
ATOM 835 C C . PHE A 1 97 ? -4.744 -16.966 1.666 1.00 83.44 97 PHE A C 1
ATOM 837 O O . PHE A 1 97 ? -4.103 -16.046 2.173 1.00 83.44 97 PHE A O 1
ATOM 844 N N . THR A 1 98 ? -5.595 -17.702 2.391 1.00 77.56 98 THR A N 1
ATOM 845 C CA . THR A 1 98 ? -5.973 -17.391 3.791 1.00 77.56 98 THR A CA 1
ATOM 846 C C . THR A 1 98 ? -4.784 -17.399 4.755 1.00 77.56 98 THR A C 1
ATOM 848 O O . THR A 1 98 ? -4.729 -16.681 5.746 1.00 77.56 98 THR A O 1
ATOM 851 N N . LYS A 1 99 ? -3.729 -18.161 4.445 1.00 79.44 99 LYS A N 1
ATOM 852 C CA . LYS A 1 99 ? -2.527 -18.201 5.292 1.00 79.44 99 LYS A CA 1
ATOM 853 C C . LYS A 1 99 ? -1.781 -16.873 5.373 1.00 79.44 99 LYS A C 1
ATOM 855 O O . LYS A 1 99 ? -1.023 -16.699 6.339 1.00 79.44 99 LYS A O 1
ATOM 860 N N . GLN A 1 100 ? -1.953 -15.986 4.386 1.00 85.62 100 GLN A N 1
ATOM 861 C CA . GLN A 1 100 ? -1.342 -14.653 4.345 1.00 85.62 100 GLN A CA 1
ATOM 862 C C . GLN A 1 100 ? 0.171 -14.701 4.644 1.00 85.62 100 GLN A C 1
ATOM 864 O O . GLN A 1 100 ? 0.713 -13.923 5.429 1.00 85.62 100 GLN A O 1
ATOM 869 N N . HIS A 1 101 ? 0.868 -15.693 4.073 1.00 89.00 101 HIS A N 1
ATOM 870 C CA . HIS A 1 101 ? 2.262 -15.994 4.419 1.00 89.00 101 HIS A CA 1
ATOM 871 C C . HIS A 1 101 ? 3.203 -14.825 4.105 1.00 89.00 101 HIS A C 1
ATOM 873 O O . HIS A 1 101 ? 3.969 -14.407 4.970 1.00 89.00 101 HIS A O 1
ATOM 879 N N . PHE A 1 102 ? 3.113 -14.278 2.893 1.00 91.19 102 PHE A N 1
ATOM 880 C CA . PHE A 1 102 ? 3.969 -13.183 2.435 1.00 91.19 102 PHE A CA 1
ATOM 881 C C . PHE A 1 102 ? 3.643 -11.861 3.144 1.00 91.19 102 PHE A C 1
ATOM 883 O O . PHE A 1 102 ? 4.552 -11.123 3.519 1.00 91.19 102 PHE A O 1
ATOM 890 N N . VAL A 1 103 ? 2.370 -11.622 3.481 1.00 90.50 103 VAL A N 1
ATOM 891 C CA . VAL A 1 103 ? 1.969 -10.506 4.358 1.00 90.50 103 VAL A CA 1
ATOM 892 C C . VAL A 1 103 ? 2.646 -10.615 5.729 1.00 90.50 103 VAL A C 1
ATOM 894 O O . VAL A 1 103 ? 3.241 -9.652 6.211 1.00 90.50 103 VAL A O 1
ATOM 897 N N . LYS A 1 104 ? 2.651 -11.808 6.339 1.00 89.81 104 LYS A N 1
ATOM 898 C CA . LYS A 1 104 ? 3.345 -12.044 7.618 1.00 89.81 104 LYS A CA 1
ATOM 899 C C . LYS A 1 104 ? 4.858 -11.854 7.509 1.00 89.81 104 LYS A C 1
ATOM 901 O O . LYS A 1 104 ? 5.464 -11.372 8.462 1.00 89.81 104 LYS A O 1
ATOM 906 N N . LEU A 1 105 ? 5.481 -12.219 6.385 1.00 92.44 105 LEU A N 1
ATOM 907 C CA . LEU A 1 105 ? 6.911 -11.971 6.162 1.00 92.44 105 LEU A CA 1
ATOM 908 C C . LEU A 1 105 ? 7.228 -10.474 6.111 1.00 92.44 105 LEU A C 1
ATOM 910 O O . LEU A 1 105 ? 8.169 -10.043 6.774 1.00 92.44 105 LEU A O 1
ATOM 914 N N . ASN A 1 106 ? 6.399 -9.677 5.435 1.00 93.81 106 ASN A N 1
ATOM 915 C CA . ASN A 1 106 ? 6.517 -8.221 5.469 1.00 93.81 106 ASN A CA 1
ATOM 916 C C . ASN A 1 106 ? 6.394 -7.669 6.898 1.00 93.81 106 ASN A C 1
ATOM 918 O O . ASN A 1 106 ? 7.198 -6.839 7.311 1.00 93.81 106 ASN A O 1
ATOM 922 N N . TYR A 1 107 ? 5.430 -8.143 7.692 1.00 90.75 107 TYR A N 1
ATOM 923 C CA . TYR A 1 107 ? 5.258 -7.656 9.069 1.00 90.75 107 TYR A CA 1
ATOM 924 C C . TYR A 1 107 ? 6.408 -8.025 9.995 1.00 90.75 107 TYR A C 1
ATOM 926 O O . TYR A 1 107 ? 6.734 -7.241 10.882 1.00 90.75 107 TYR A O 1
ATOM 934 N N . LYS A 1 108 ? 7.078 -9.158 9.764 1.00 92.62 108 LYS A N 1
ATOM 935 C CA . LYS A 1 108 ? 8.294 -9.511 10.509 1.00 92.62 108 LYS A CA 1
ATOM 936 C C . LYS A 1 108 ? 9.421 -8.498 10.322 1.00 92.62 108 LYS A C 1
ATOM 938 O O . LYS A 1 108 ? 10.261 -8.370 11.207 1.00 92.62 108 LYS A O 1
ATOM 943 N N . LEU A 1 109 ? 9.459 -7.779 9.200 1.00 95.81 109 LEU A N 1
ATOM 944 C CA . LEU A 1 109 ? 10.429 -6.702 8.976 1.00 95.81 109 LEU A CA 1
ATOM 945 C C . LEU A 1 109 ? 10.098 -5.426 9.768 1.00 95.81 109 LEU A C 1
ATOM 947 O O . LEU A 1 109 ? 10.968 -4.578 9.936 1.00 95.81 109 LEU A O 1
ATOM 951 N N . LEU A 1 110 ? 8.865 -5.307 10.266 1.00 93.75 110 LEU A N 1
ATOM 952 C CA . LEU A 1 110 ? 8.401 -4.219 11.131 1.00 93.75 110 LEU A CA 1
ATOM 953 C C . LEU A 1 110 ? 8.445 -4.588 12.625 1.00 93.75 110 LEU A C 1
ATOM 955 O O . LEU A 1 110 ? 8.085 -3.769 13.468 1.00 93.75 110 LEU A O 1
ATOM 959 N N . GLU A 1 111 ? 8.853 -5.811 12.976 1.00 91.25 111 GLU A N 1
ATOM 960 C CA . GLU A 1 111 ? 9.123 -6.171 14.371 1.00 91.25 111 GLU A CA 1
ATOM 961 C C . GLU A 1 111 ? 10.316 -5.369 14.914 1.00 91.25 111 GLU A C 1
ATOM 963 O O . GLU A 1 111 ? 11.167 -4.957 14.130 1.00 91.25 111 GLU A O 1
ATOM 968 N N . PRO A 1 112 ? 10.428 -5.169 16.238 1.00 91.81 112 PRO A N 1
ATOM 969 C CA . PRO A 1 112 ? 11.526 -4.399 16.812 1.00 91.81 112 PRO A CA 1
ATOM 970 C C . PRO A 1 112 ? 12.922 -4.930 16.454 1.00 91.81 112 PRO A C 1
ATOM 972 O O . PRO A 1 112 ? 13.140 -6.141 16.335 1.00 91.81 112 PRO A O 1
ATOM 975 N N . ASN A 1 113 ? 13.896 -4.021 16.408 1.00 91.88 113 ASN A N 1
ATOM 976 C CA . ASN A 1 113 ? 15.316 -4.275 16.163 1.00 91.88 113 ASN A CA 1
ATOM 977 C C . ASN A 1 113 ? 15.633 -4.883 14.785 1.00 91.88 113 ASN A C 1
ATOM 979 O O . ASN A 1 113 ? 16.593 -5.649 14.643 1.00 91.88 113 ASN A O 1
ATOM 983 N N . LYS A 1 114 ? 14.848 -4.562 13.753 1.00 97.38 114 LYS A N 1
ATOM 984 C CA . LYS A 1 114 ? 15.185 -4.896 12.364 1.00 97.38 114 LYS A CA 1
ATOM 985 C C . LYS A 1 114 ? 15.903 -3.727 11.712 1.00 97.38 114 LYS A C 1
ATOM 987 O O . LYS A 1 114 ? 15.518 -2.574 11.867 1.00 97.38 114 LYS A O 1
ATOM 992 N N . LEU A 1 115 ? 16.949 -4.038 10.956 1.00 97.56 115 LEU A N 1
ATOM 993 C CA . LEU A 1 115 ? 17.635 -3.076 10.106 1.00 97.56 115 LEU A CA 1
ATOM 994 C C . LEU A 1 115 ? 17.269 -3.382 8.656 1.00 97.56 115 LEU A C 1
ATOM 996 O O . LEU A 1 115 ? 17.646 -4.431 8.136 1.00 97.56 115 LEU A O 1
ATOM 1000 N N . LEU A 1 116 ? 16.530 -2.475 8.030 1.00 98.06 116 LEU A N 1
ATOM 1001 C CA . LEU A 1 116 ? 16.021 -2.627 6.673 1.00 98.06 116 LEU A CA 1
ATOM 1002 C C . LEU A 1 116 ? 16.948 -1.961 5.663 1.00 98.06 116 LEU A C 1
ATOM 1004 O O . LEU A 1 116 ? 17.563 -0.930 5.949 1.00 98.06 116 LEU A O 1
ATOM 1008 N N . THR A 1 117 ? 17.011 -2.523 4.458 1.00 96.94 117 THR A N 1
ATOM 1009 C CA . THR A 1 117 ? 17.558 -1.816 3.295 1.00 96.94 117 THR A CA 1
ATOM 1010 C C . THR A 1 117 ? 16.584 -0.743 2.811 1.00 96.94 117 THR A C 1
ATOM 1012 O O . THR A 1 117 ? 15.385 -0.795 3.095 1.00 96.94 117 THR A O 1
ATOM 1015 N N . TYR A 1 118 ? 17.087 0.211 2.026 1.00 97.38 118 TYR A N 1
ATOM 1016 C CA . TYR A 1 118 ? 16.264 1.229 1.370 1.00 97.38 118 TYR A CA 1
ATOM 1017 C C . TYR A 1 118 ? 15.064 0.630 0.615 1.00 97.38 118 TYR A C 1
ATOM 1019 O O . TYR A 1 118 ? 13.926 1.044 0.822 1.00 97.38 118 TYR A O 1
ATOM 1027 N N . ASN A 1 119 ? 15.303 -0.387 -0.220 1.00 96.81 119 ASN A N 1
ATOM 1028 C CA . ASN A 1 119 ? 14.252 -0.990 -1.041 1.00 96.81 119 ASN A CA 1
ATOM 1029 C C . ASN A 1 119 ? 13.246 -1.782 -0.200 1.00 96.81 119 ASN A C 1
ATOM 1031 O O . ASN A 1 119 ? 12.050 -1.705 -0.469 1.00 96.81 119 ASN A O 1
ATOM 1035 N N . GLN A 1 120 ? 13.693 -2.472 0.858 1.00 97.62 120 GLN A N 1
ATOM 1036 C CA . GLN A 1 120 ? 12.775 -3.111 1.807 1.00 97.62 120 GLN A CA 1
ATOM 1037 C C . GLN A 1 120 ? 11.861 -2.071 2.462 1.00 97.62 120 GLN A C 1
ATOM 1039 O O . GLN A 1 120 ? 10.647 -2.259 2.498 1.00 97.62 120 GLN A O 1
ATOM 1044 N N . ALA A 1 121 ? 12.421 -0.950 2.923 1.00 98.12 121 ALA A N 1
ATOM 1045 C CA . ALA A 1 121 ? 11.645 0.135 3.511 1.00 98.12 121 ALA A CA 1
ATOM 1046 C C . ALA A 1 121 ? 10.634 0.725 2.516 1.00 98.12 121 ALA A C 1
ATOM 1048 O O . ALA A 1 121 ? 9.454 0.841 2.845 1.00 98.12 121 ALA A O 1
ATOM 1049 N N . LEU A 1 122 ? 11.060 1.029 1.285 1.00 98.25 122 LEU A N 1
ATOM 1050 C CA . LEU A 1 122 ? 10.174 1.541 0.237 1.00 98.25 122 LEU A CA 1
ATOM 1051 C C . LEU A 1 122 ? 9.025 0.568 -0.067 1.00 98.25 122 LEU A C 1
ATOM 1053 O O . LEU A 1 122 ? 7.870 0.985 -0.142 1.00 98.25 122 LEU A O 1
ATOM 1057 N N . PHE A 1 123 ? 9.321 -0.727 -0.201 1.00 97.88 123 PHE A N 1
ATOM 1058 C CA . PHE A 1 123 ? 8.305 -1.743 -0.475 1.00 97.88 123 PHE A CA 1
ATOM 1059 C C . PHE A 1 123 ? 7.281 -1.824 0.654 1.00 97.88 123 PHE A C 1
ATOM 1061 O O . PHE A 1 123 ? 6.081 -1.833 0.385 1.00 97.88 123 PHE A O 1
ATOM 1068 N N . LEU A 1 124 ? 7.730 -1.798 1.912 1.00 98.00 124 LEU A N 1
ATOM 1069 C CA . LEU A 1 124 ? 6.828 -1.795 3.062 1.00 98.00 124 LEU A CA 1
ATOM 1070 C C . LEU A 1 124 ? 5.944 -0.542 3.098 1.00 98.00 124 LEU A C 1
ATOM 1072 O O . LEU A 1 124 ? 4.747 -0.680 3.332 1.00 98.00 124 LEU A O 1
ATOM 1076 N N . LEU A 1 125 ? 6.483 0.649 2.808 1.00 97.94 125 LEU A N 1
ATOM 1077 C CA . LEU A 1 125 ? 5.706 1.901 2.749 1.00 97.94 125 LEU A CA 1
ATOM 1078 C C . LEU A 1 125 ? 4.671 1.916 1.613 1.00 97.94 125 LEU A C 1
ATOM 1080 O O . LEU A 1 125 ? 3.633 2.564 1.731 1.00 97.94 125 LEU A O 1
ATOM 1084 N N . LEU A 1 126 ? 4.939 1.197 0.522 1.00 97.44 126 LEU A N 1
ATOM 1085 C CA . LEU A 1 126 ? 4.030 1.044 -0.619 1.00 97.44 126 LEU A CA 1
ATOM 1086 C C . LEU A 1 126 ? 3.073 -0.153 -0.480 1.00 97.44 126 LEU A C 1
ATOM 1088 O O . LEU A 1 126 ? 2.204 -0.355 -1.334 1.00 97.44 126 LEU A O 1
ATOM 1092 N N . GLY A 1 127 ? 3.210 -0.950 0.584 1.00 95.75 127 GLY A N 1
ATOM 1093 C CA . GLY A 1 127 ? 2.401 -2.145 0.826 1.00 95.75 127 GLY A CA 1
ATOM 1094 C C . GLY A 1 127 ? 2.719 -3.311 -0.117 1.00 95.75 127 GLY A C 1
ATOM 1095 O O . GLY A 1 127 ? 1.846 -4.143 -0.369 1.00 95.75 127 GLY A O 1
ATOM 1096 N N . LEU A 1 128 ? 3.932 -3.356 -0.661 1.00 97.00 128 LEU A N 1
ATOM 1097 C CA . LEU A 1 128 ? 4.391 -4.355 -1.625 1.00 97.00 128 LEU A CA 1
ATOM 1098 C C . LEU A 1 128 ? 5.092 -5.529 -0.944 1.00 97.00 128 LEU A C 1
ATOM 1100 O O . LEU A 1 128 ? 5.615 -5.398 0.161 1.00 97.00 128 LEU A O 1
ATOM 1104 N N . ASP A 1 129 ? 5.137 -6.674 -1.617 1.00 95.75 129 ASP A N 1
ATOM 1105 C CA . ASP A 1 129 ? 5.855 -7.867 -1.173 1.00 95.75 129 ASP A CA 1
ATOM 1106 C C . ASP A 1 129 ? 7.373 -7.651 -1.224 1.00 95.75 129 ASP A C 1
ATOM 1108 O O . ASP A 1 129 ? 7.997 -7.705 -2.283 1.00 95.75 129 ASP A O 1
ATOM 1112 N N . SER A 1 130 ? 7.978 -7.409 -0.060 1.00 95.88 130 SER A N 1
ATOM 1113 C CA . SER A 1 130 ? 9.420 -7.183 0.059 1.00 95.88 130 SER A CA 1
ATOM 1114 C C . SER A 1 130 ? 10.248 -8.434 -0.247 1.00 95.88 130 SER A C 1
ATOM 1116 O O . SER A 1 130 ? 11.430 -8.305 -0.556 1.00 95.88 130 SER A O 1
ATOM 1118 N N . THR A 1 131 ? 9.654 -9.634 -0.208 1.00 94.44 131 THR A N 1
ATOM 1119 C CA . THR A 1 131 ? 10.376 -10.880 -0.511 1.00 94.44 131 THR A CA 1
ATOM 1120 C C . THR A 1 131 ? 10.773 -10.971 -1.981 1.00 94.44 131 THR A C 1
ATOM 1122 O O . THR A 1 131 ? 11.746 -11.642 -2.320 1.00 94.44 131 THR A O 1
ATOM 1125 N N . GLU A 1 132 ? 10.090 -10.234 -2.860 1.00 93.50 132 GLU A N 1
ATOM 1126 C CA . GLU A 1 132 ? 10.431 -10.183 -4.279 1.00 93.50 132 GLU A CA 1
ATOM 1127 C C . GLU A 1 132 ? 11.811 -9.574 -4.525 1.00 93.50 132 GLU A C 1
ATOM 1129 O O . GLU A 1 132 ? 12.467 -9.959 -5.492 1.00 93.50 132 GLU A O 1
ATOM 1134 N N . LEU A 1 133 ? 12.307 -8.724 -3.619 1.00 93.69 133 LEU A N 1
ATOM 1135 C CA . LEU A 1 133 ? 13.667 -8.178 -3.673 1.00 93.69 133 LEU A CA 1
ATOM 1136 C C . LEU A 1 133 ? 14.745 -9.267 -3.557 1.00 93.69 133 LEU A C 1
ATOM 1138 O O . LEU A 1 133 ? 15.840 -9.091 -4.072 1.00 93.69 133 LEU A O 1
ATOM 1142 N N . ASP A 1 134 ? 14.437 -10.418 -2.954 1.00 89.94 134 ASP A N 1
ATOM 1143 C CA . ASP A 1 134 ? 15.344 -11.572 -2.877 1.00 89.94 134 ASP A CA 1
ATOM 1144 C C . ASP A 1 134 ? 15.053 -12.629 -3.962 1.00 89.94 134 ASP A C 1
ATOM 1146 O O . ASP A 1 134 ? 15.751 -13.648 -4.079 1.00 89.94 134 ASP A O 1
ATOM 1150 N N . HIS A 1 135 ? 14.037 -12.400 -4.798 1.00 87.00 135 HIS A N 1
ATOM 1151 C CA . HIS A 1 135 ? 13.561 -13.335 -5.814 1.00 87.00 135 HIS A CA 1
ATOM 1152 C C . HIS A 1 135 ? 13.551 -12.710 -7.207 1.00 87.00 135 HIS A C 1
ATOM 1154 O O . HIS A 1 135 ? 14.564 -12.747 -7.904 1.00 87.00 135 HIS A O 1
ATOM 1160 N N . SER A 1 136 ? 12.407 -12.190 -7.637 1.00 85.12 136 SER A N 1
ATOM 1161 C CA . SER A 1 136 ? 12.201 -11.698 -8.995 1.00 85.12 136 SER A CA 1
ATOM 1162 C C . SER A 1 136 ? 12.844 -10.336 -9.242 1.00 85.12 136 SER A C 1
ATOM 1164 O O . SER A 1 136 ? 13.183 -10.035 -10.383 1.00 85.12 136 SER A O 1
ATOM 1166 N N . MET A 1 137 ? 13.050 -9.538 -8.193 1.00 89.19 137 MET A N 1
ATOM 1167 C CA . MET A 1 137 ? 13.477 -8.135 -8.221 1.00 89.19 137 MET A CA 1
ATOM 1168 C C . MET A 1 137 ? 14.851 -7.907 -7.574 1.00 89.19 137 MET A C 1
ATOM 1170 O O . MET A 1 137 ? 15.102 -6.847 -7.005 1.00 89.19 137 MET A O 1
ATOM 1174 N N . ARG A 1 138 ? 15.752 -8.893 -7.659 1.00 85.50 138 ARG A N 1
ATOM 1175 C CA . ARG A 1 138 ? 17.102 -8.823 -7.061 1.00 85.50 138 ARG A CA 1
ATOM 1176 C C . ARG A 1 138 ? 17.921 -7.621 -7.510 1.00 85.50 138 ARG A C 1
ATOM 1178 O O . ARG A 1 138 ? 18.626 -7.031 -6.699 1.00 85.50 138 ARG A O 1
ATOM 1185 N N . ASP A 1 139 ? 17.785 -7.255 -8.778 1.00 85.62 139 ASP A N 1
ATOM 1186 C CA . ASP A 1 139 ? 18.530 -6.153 -9.387 1.00 85.62 139 ASP A CA 1
ATOM 1187 C C . ASP A 1 139 ? 17.738 -4.834 -9.376 1.00 85.62 139 ASP A C 1
ATOM 1189 O O . ASP A 1 139 ? 18.073 -3.902 -10.105 1.00 85.62 139 ASP A O 1
ATOM 1193 N N . PHE A 1 140 ? 16.672 -4.733 -8.569 1.00 90.56 140 PHE A N 1
ATOM 1194 C CA . PHE A 1 140 ? 15.900 -3.497 -8.463 1.00 90.56 140 PHE A CA 1
ATOM 1195 C C . PHE A 1 140 ? 16.775 -2.373 -7.886 1.00 90.56 140 PHE A C 1
ATOM 1197 O O . PHE A 1 140 ? 17.346 -2.539 -6.800 1.00 90.56 140 PHE A O 1
ATOM 1204 N N . PRO A 1 141 ? 16.897 -1.225 -8.574 1.00 92.06 141 PRO A N 1
ATOM 1205 C CA . PRO A 1 141 ? 17.830 -0.185 -8.172 1.00 92.06 141 PRO A CA 1
ATOM 1206 C C . PRO A 1 141 ? 17.414 0.478 -6.860 1.00 92.06 141 PRO A C 1
ATOM 1208 O O . PRO A 1 141 ? 16.249 0.472 -6.463 1.00 92.06 141 PRO A O 1
ATOM 1211 N N . VAL A 1 142 ? 18.387 1.082 -6.181 1.00 93.69 142 VAL A N 1
ATOM 1212 C CA . VAL A 1 142 ? 18.119 1.965 -5.042 1.00 93.69 142 VAL A CA 1
ATOM 1213 C C . VAL A 1 142 ? 17.666 3.319 -5.587 1.00 93.69 142 VAL A C 1
ATOM 1215 O O . VAL A 1 142 ? 18.364 3.939 -6.385 1.00 93.69 142 VAL A O 1
ATOM 1218 N N . LEU A 1 143 ? 16.483 3.771 -5.173 1.00 92.94 143 LEU A N 1
ATOM 1219 C CA . LEU A 1 143 ? 15.816 4.963 -5.718 1.00 92.94 143 LEU A CA 1
ATOM 1220 C C . LEU A 1 143 ? 16.017 6.221 -4.851 1.00 92.94 143 LEU A C 1
ATOM 1222 O O . LEU A 1 143 ? 15.137 7.083 -4.778 1.00 92.94 143 LEU A O 1
ATOM 1226 N N . ASP A 1 144 ? 17.184 6.334 -4.212 1.00 91.00 144 ASP A N 1
ATOM 1227 C CA . ASP A 1 144 ? 17.568 7.417 -3.293 1.00 91.00 144 ASP A CA 1
ATOM 1228 C C . ASP A 1 144 ? 18.104 8.678 -4.003 1.00 91.00 144 ASP A C 1
ATOM 1230 O O . ASP A 1 144 ? 18.153 9.757 -3.410 1.00 91.00 144 ASP A O 1
ATOM 1234 N N . GLY A 1 145 ? 18.474 8.557 -5.280 1.00 87.38 145 GLY A N 1
ATOM 1235 C CA . GLY A 1 145 ? 19.173 9.590 -6.037 1.00 87.38 145 GLY A CA 1
ATOM 1236 C C . GLY A 1 145 ? 18.364 10.258 -7.153 1.00 87.38 145 GLY A C 1
ATOM 1237 O O . GLY A 1 145 ? 17.187 10.621 -7.015 1.00 87.38 145 GLY A O 1
ATOM 1238 N N . ALA A 1 146 ? 19.056 10.486 -8.272 1.00 91.38 146 ALA A N 1
ATOM 1239 C CA . ALA A 1 146 ? 18.517 11.156 -9.448 1.00 91.38 146 ALA A CA 1
ATOM 1240 C C . ALA A 1 146 ? 17.328 10.396 -10.056 1.00 91.38 146 ALA A C 1
ATOM 1242 O O . ALA A 1 146 ? 17.146 9.199 -9.848 1.00 91.38 146 ALA A O 1
ATOM 1243 N N . ARG A 1 147 ? 16.520 11.120 -10.835 1.00 92.12 147 ARG A N 1
ATOM 1244 C CA . ARG A 1 147 ? 15.364 10.559 -11.534 1.00 92.12 147 ARG A CA 1
ATOM 1245 C C . ARG A 1 147 ? 15.801 9.413 -12.475 1.00 92.12 147 ARG A C 1
ATOM 1247 O O . ARG A 1 147 ? 16.626 9.679 -13.351 1.00 92.12 147 ARG A O 1
ATOM 1254 N N . PRO A 1 148 ? 15.212 8.206 -12.363 1.00 92.69 148 PRO A N 1
ATOM 1255 C CA . PRO A 1 148 ? 15.484 7.097 -13.274 1.00 92.69 148 PRO A CA 1
ATOM 1256 C C . PRO A 1 148 ? 15.059 7.384 -14.717 1.00 92.69 148 PRO A C 1
ATOM 1258 O O . PRO A 1 148 ? 14.120 8.149 -14.964 1.00 92.69 148 PRO A O 1
ATOM 1261 N N . ILE A 1 149 ? 15.752 6.744 -15.663 1.00 88.00 149 ILE A N 1
ATOM 1262 C CA . ILE A 1 149 ? 15.405 6.772 -17.093 1.00 88.00 149 ILE A CA 1
ATOM 1263 C C . ILE A 1 149 ? 14.341 5.716 -17.404 1.00 88.00 149 ILE A C 1
ATOM 1265 O O . ILE A 1 149 ? 13.445 5.985 -18.208 1.00 88.00 149 ILE A O 1
ATOM 1269 N N . ASP A 1 150 ? 14.429 4.536 -16.778 1.00 90.31 150 ASP A N 1
ATOM 1270 C CA . ASP A 1 150 ? 13.412 3.499 -16.923 1.00 90.31 150 ASP A CA 1
ATOM 1271 C C . ASP A 1 150 ? 12.087 3.988 -16.327 1.00 90.31 150 ASP A C 1
ATOM 1273 O O . ASP A 1 150 ? 12.011 4.551 -15.231 1.00 90.31 150 ASP A O 1
ATOM 1277 N N . VAL A 1 151 ? 11.026 3.811 -17.106 1.00 92.44 151 VAL A N 1
ATOM 1278 C CA . VAL A 1 151 ? 9.692 4.313 -16.782 1.00 92.44 151 VAL A CA 1
ATOM 1279 C C . VAL A 1 151 ? 9.089 3.611 -15.573 1.00 92.44 151 VAL A C 1
ATOM 1281 O O . VAL A 1 151 ? 8.365 4.241 -14.808 1.00 92.44 151 VAL A O 1
ATOM 1284 N N . PHE A 1 152 ? 9.379 2.325 -15.385 1.00 94.19 152 PHE A N 1
ATOM 1285 C CA . PHE A 1 152 ? 8.825 1.553 -14.296 1.00 94.19 152 PHE A CA 1
ATOM 1286 C C . PHE A 1 152 ? 9.547 1.911 -13.012 1.00 94.19 152 PHE A C 1
ATOM 1288 O O . PHE A 1 152 ? 8.876 2.237 -12.043 1.00 94.19 152 PHE A O 1
ATOM 1295 N N . GLU A 1 153 ? 10.876 2.005 -13.023 1.00 94.75 153 GLU A N 1
ATOM 1296 C CA . GLU A 1 153 ? 11.651 2.565 -11.907 1.00 94.75 153 GLU A CA 1
ATOM 1297 C C . GLU A 1 153 ? 11.187 3.983 -11.549 1.00 94.75 153 GLU A C 1
ATOM 1299 O O . GLU A 1 153 ? 11.014 4.313 -10.373 1.00 94.75 153 GLU A O 1
ATOM 1304 N N . PHE A 1 154 ? 10.912 4.817 -12.558 1.00 95.38 154 PHE A N 1
ATOM 1305 C CA . PHE A 1 154 ? 10.386 6.164 -12.360 1.00 95.38 154 PHE A CA 1
ATOM 1306 C C . PHE A 1 154 ? 9.037 6.174 -11.623 1.00 95.38 154 PHE A C 1
ATOM 1308 O O . PHE A 1 154 ? 8.819 7.064 -10.800 1.00 95.38 154 PHE A O 1
ATOM 1315 N N . ILE A 1 155 ? 8.151 5.200 -11.862 1.00 96.81 155 ILE A N 1
ATOM 1316 C CA . ILE A 1 155 ? 6.867 5.093 -11.149 1.00 96.81 155 ILE A CA 1
ATOM 1317 C C . ILE A 1 155 ? 7.104 4.963 -9.640 1.00 96.81 155 ILE A C 1
ATOM 1319 O O . ILE A 1 155 ? 6.496 5.711 -8.876 1.00 96.81 155 ILE A O 1
ATOM 1323 N N . PHE A 1 156 ? 8.015 4.082 -9.210 1.00 97.12 156 PHE A N 1
ATOM 1324 C CA . PHE A 1 156 ? 8.376 3.927 -7.793 1.00 97.12 156 PHE A CA 1
ATOM 1325 C C . PHE A 1 156 ? 9.085 5.168 -7.264 1.00 97.12 156 PHE A C 1
ATOM 1327 O O . PHE A 1 156 ? 8.741 5.669 -6.191 1.00 97.12 156 PHE A O 1
ATOM 1334 N N . TRP A 1 157 ? 10.035 5.698 -8.038 1.00 97.25 157 TRP A N 1
ATOM 1335 C CA . TRP A 1 157 ? 10.799 6.875 -7.650 1.00 97.25 157 TRP A CA 1
ATOM 1336 C C . TRP A 1 157 ? 9.879 8.063 -7.374 1.00 97.25 157 TRP A C 1
ATOM 1338 O O . TRP A 1 157 ? 10.092 8.784 -6.406 1.00 97.25 157 TRP A O 1
ATOM 1348 N N . ASN A 1 158 ? 8.833 8.251 -8.182 1.00 96.31 158 ASN A N 1
ATOM 1349 C CA . ASN A 1 158 ? 7.912 9.383 -8.104 1.00 96.31 158 ASN A CA 1
ATOM 1350 C C . ASN A 1 158 ? 6.844 9.260 -6.998 1.00 96.31 158 ASN A C 1
ATOM 1352 O O . ASN A 1 158 ? 6.049 10.182 -6.820 1.00 96.31 158 ASN A O 1
ATOM 1356 N N . THR A 1 159 ? 6.796 8.148 -6.260 1.00 97.12 159 THR A N 1
ATOM 1357 C CA . THR A 1 159 ? 5.852 7.989 -5.144 1.00 97.12 159 THR A CA 1
ATOM 1358 C C . THR A 1 159 ? 6.176 8.938 -3.995 1.00 97.12 159 THR A C 1
ATOM 1360 O O . THR A 1 159 ? 7.343 9.197 -3.701 1.00 97.12 159 THR A O 1
ATOM 1363 N N . GLU A 1 160 ? 5.148 9.436 -3.306 1.00 96.75 160 GLU A N 1
ATOM 1364 C CA . GLU A 1 160 ? 5.317 10.283 -2.118 1.00 96.75 160 GLU A CA 1
ATOM 1365 C C . GLU A 1 160 ? 6.174 9.580 -1.055 1.00 96.75 160 GLU A C 1
ATOM 1367 O O . GLU A 1 160 ? 7.087 10.178 -0.489 1.00 96.75 160 GLU A O 1
ATOM 1372 N N . GLN A 1 161 ? 5.954 8.277 -0.872 1.00 97.88 161 GLN A N 1
ATOM 1373 C CA . GLN A 1 161 ? 6.705 7.411 0.030 1.00 97.88 161 GLN A CA 1
ATOM 1374 C C . GLN A 1 161 ? 8.206 7.449 -0.270 1.00 97.88 161 GLN A C 1
ATOM 1376 O O . GLN A 1 161 ? 9.002 7.663 0.642 1.00 97.88 161 GLN A O 1
ATOM 1381 N N . ASN A 1 162 ? 8.601 7.307 -1.541 1.00 98.12 162 ASN A N 1
ATOM 1382 C CA . ASN A 1 162 ? 10.006 7.387 -1.937 1.00 98.12 162 ASN A CA 1
ATOM 1383 C C . ASN A 1 162 ? 10.582 8.796 -1.744 1.00 98.12 162 ASN A C 1
ATOM 1385 O O . ASN A 1 162 ? 11.706 8.955 -1.265 1.00 98.12 162 ASN A O 1
ATOM 1389 N N . GLN A 1 163 ? 9.808 9.831 -2.091 1.00 97.06 163 GLN A N 1
ATOM 1390 C CA . GLN A 1 163 ? 10.243 11.222 -1.946 1.00 97.06 163 GLN A CA 1
ATOM 1391 C C . GLN A 1 163 ? 10.484 11.603 -0.482 1.00 97.06 163 GLN A C 1
ATOM 1393 O O . GLN A 1 163 ? 11.441 12.319 -0.207 1.00 97.06 163 GLN A O 1
ATOM 1398 N N . ILE A 1 164 ? 9.672 11.094 0.446 1.00 97.25 164 ILE A N 1
ATOM 1399 C CA . ILE A 1 164 ? 9.873 11.288 1.885 1.00 97.25 164 ILE A CA 1
ATOM 1400 C C . ILE A 1 164 ? 11.033 10.430 2.403 1.00 97.25 164 ILE A C 1
ATOM 1402 O O . ILE A 1 164 ? 11.893 10.943 3.122 1.00 97.25 164 ILE A O 1
ATOM 1406 N N . LEU A 1 165 ? 11.103 9.151 2.013 1.00 97.50 165 LEU A N 1
ATOM 1407 C CA . LEU A 1 165 ? 12.144 8.223 2.467 1.00 97.50 165 LEU A CA 1
ATOM 1408 C C . LEU A 1 165 ? 13.551 8.712 2.101 1.00 97.50 165 LEU A C 1
ATOM 1410 O O . LEU A 1 165 ? 14.427 8.737 2.963 1.00 97.50 165 LEU A O 1
ATOM 1414 N N . LYS A 1 166 ? 13.770 9.154 0.853 1.00 95.00 166 LYS A N 1
ATOM 1415 C CA . LYS A 1 166 ? 15.092 9.620 0.388 1.00 95.00 166 LYS A CA 1
ATOM 1416 C C . LYS A 1 166 ? 15.595 10.873 1.114 1.00 95.00 166 LYS A C 1
ATOM 1418 O O . LYS A 1 166 ? 16.796 11.099 1.177 1.00 95.00 166 LYS A O 1
ATOM 1423 N N . THR A 1 167 ? 14.688 11.702 1.634 1.00 93.69 167 THR A N 1
ATOM 1424 C CA . THR A 1 167 ? 15.035 12.933 2.366 1.00 93.69 167 THR A CA 1
ATOM 1425 C C . THR A 1 167 ? 14.995 12.761 3.880 1.00 93.69 167 THR A C 1
ATOM 1427 O O . THR A 1 167 ? 15.188 13.729 4.614 1.00 93.69 167 THR A O 1
ATOM 1430 N N . SER A 1 168 ? 14.701 11.555 4.365 1.00 95.62 168 SER A N 1
ATOM 1431 C CA . SER A 1 168 ? 14.523 11.313 5.788 1.00 95.62 168 SER A CA 1
ATOM 1432 C C . SER A 1 168 ? 15.849 11.339 6.542 1.00 95.62 168 SER A C 1
ATOM 1434 O O . SER A 1 168 ? 16.800 10.655 6.172 1.00 95.62 168 SER A O 1
ATOM 1436 N N . SER A 1 169 ? 15.879 12.047 7.672 1.00 94.69 169 SER A N 1
ATOM 1437 C CA . SER A 1 169 ? 16.989 11.993 8.630 1.00 94.69 169 SER A CA 1
ATOM 1438 C C . SER A 1 169 ? 17.116 10.641 9.343 1.00 94.69 169 SER A C 1
ATOM 1440 O O . SER A 1 169 ? 18.152 10.366 9.946 1.00 94.69 169 SER A O 1
ATOM 1442 N N . TYR A 1 170 ? 16.080 9.798 9.284 1.00 94.94 170 TYR A N 1
ATOM 1443 C CA . TYR A 1 170 ? 16.098 8.440 9.827 1.00 94.94 170 TYR A CA 1
ATOM 1444 C C . TYR A 1 170 ? 16.909 7.466 8.963 1.00 94.94 170 TYR A C 1
ATOM 1446 O O . TYR A 1 170 ? 17.326 6.412 9.442 1.00 94.94 170 TYR A O 1
ATOM 1454 N N . LEU A 1 171 ? 17.139 7.805 7.692 1.00 93.88 171 LEU A N 1
ATOM 1455 C CA . LEU A 1 171 ? 17.925 6.990 6.780 1.00 93.88 171 LEU A CA 1
ATOM 1456 C C . LEU A 1 171 ? 19.422 7.234 7.020 1.00 93.88 171 LEU A C 1
ATOM 1458 O O . LEU A 1 171 ? 19.917 8.351 6.881 1.00 93.88 171 LEU A O 1
ATOM 1462 N N . GLN A 1 172 ? 20.163 6.177 7.346 1.00 91.44 172 GLN A N 1
ATOM 1463 C CA . GLN A 1 172 ? 21.608 6.224 7.566 1.00 91.44 172 GLN A CA 1
ATOM 1464 C C . GLN A 1 172 ? 22.291 5.160 6.713 1.00 91.44 172 GLN A C 1
ATOM 1466 O O . GLN A 1 172 ? 22.003 3.971 6.843 1.00 91.44 172 GLN A O 1
ATOM 1471 N N . ASN A 1 173 ? 23.208 5.577 5.834 1.00 89.56 173 ASN A N 1
ATOM 1472 C CA . ASN A 1 173 ? 23.932 4.680 4.923 1.00 89.56 173 ASN A CA 1
ATOM 1473 C C . ASN A 1 173 ? 22.991 3.732 4.146 1.00 89.56 173 ASN A C 1
ATOM 1475 O O . ASN A 1 173 ? 23.222 2.522 4.096 1.00 89.56 173 ASN A O 1
ATOM 1479 N N . ASN A 1 174 ? 21.904 4.277 3.586 1.00 91.69 174 ASN A N 1
ATOM 1480 C CA . ASN A 1 174 ? 20.867 3.546 2.839 1.00 91.69 174 ASN A CA 1
ATOM 1481 C C . ASN A 1 174 ? 20.163 2.431 3.625 1.00 91.69 174 ASN A C 1
ATOM 1483 O O . ASN A 1 174 ? 19.618 1.485 3.046 1.00 91.69 174 ASN A O 1
ATOM 1487 N N . LYS A 1 175 ? 20.154 2.557 4.952 1.00 96.50 175 LYS A N 1
ATOM 1488 C CA . LYS A 1 175 ? 19.440 1.672 5.866 1.00 96.50 175 LYS A CA 1
ATOM 1489 C C . LYS A 1 175 ? 18.604 2.474 6.851 1.00 96.50 175 LYS A C 1
ATOM 1491 O O . LYS A 1 175 ? 18.911 3.623 7.154 1.00 96.50 175 LYS A O 1
ATOM 1496 N N . ILE A 1 176 ? 17.550 1.848 7.352 1.00 98.12 176 ILE A N 1
ATOM 1497 C CA . ILE A 1 176 ? 16.644 2.419 8.351 1.00 98.12 176 ILE A CA 1
ATOM 1498 C C . ILE A 1 176 ? 16.235 1.321 9.330 1.00 98.12 176 ILE A C 1
ATOM 1500 O O . ILE A 1 176 ? 16.131 0.154 8.948 1.00 98.12 176 ILE A O 1
ATOM 1504 N N . THR A 1 177 ? 16.053 1.662 10.602 1.00 98.19 177 THR A N 1
ATOM 1505 C CA . THR A 1 177 ? 15.536 0.707 11.591 1.00 98.19 177 THR A CA 1
ATOM 1506 C C . THR A 1 177 ? 14.026 0.524 11.422 1.00 98.19 177 THR A C 1
ATOM 1508 O O . THR A 1 177 ? 13.338 1.409 10.912 1.00 98.19 177 THR A O 1
ATOM 1511 N N . SER A 1 178 ? 13.484 -0.607 11.867 1.00 96.56 178 SER A N 1
ATOM 1512 C CA . SER A 1 178 ? 12.036 -0.854 11.927 1.00 96.56 178 SER A CA 1
ATOM 1513 C C . SER A 1 178 ? 11.292 0.250 12.673 1.00 96.56 178 SER A C 1
ATOM 1515 O O . SER A 1 178 ? 10.257 0.729 12.220 1.00 96.56 178 SER A O 1
ATOM 1517 N N . GLU A 1 179 ? 11.836 0.686 13.803 1.00 97.19 179 GLU A N 1
ATOM 1518 C CA . GLU A 1 179 ? 11.256 1.688 14.683 1.00 97.19 179 GLU A CA 1
ATOM 1519 C C . GLU A 1 179 ? 11.201 3.054 14.008 1.00 97.19 179 GLU A C 1
ATOM 1521 O O . GLU A 1 179 ? 10.185 3.742 14.090 1.00 97.19 179 GLU A O 1
ATOM 1526 N N . ASP A 1 180 ? 12.274 3.448 13.325 1.00 98.19 180 ASP A N 1
ATOM 1527 C CA . ASP A 1 180 ? 12.314 4.736 12.645 1.00 98.19 180 ASP A CA 1
ATOM 1528 C C . ASP A 1 180 ? 11.499 4.725 11.346 1.00 98.19 180 ASP A C 1
ATOM 1530 O O . ASP A 1 180 ? 10.885 5.734 11.005 1.00 98.19 180 ASP A O 1
ATOM 1534 N N . LEU A 1 181 ? 11.397 3.577 10.666 1.00 98.31 181 LEU A N 1
ATOM 1535 C CA . LEU A 1 181 ? 10.478 3.409 9.541 1.00 98.31 181 LEU A CA 1
ATOM 1536 C C . LEU A 1 181 ? 9.018 3.550 9.988 1.00 98.31 181 LEU A C 1
ATOM 1538 O O . LEU A 1 181 ? 8.241 4.228 9.318 1.00 98.31 181 LEU A O 1
ATOM 1542 N N . ILE A 1 182 ? 8.648 2.948 11.125 1.00 95.44 182 ILE A N 1
ATOM 1543 C CA . ILE A 1 182 ? 7.305 3.084 11.706 1.00 95.44 182 ILE A CA 1
ATOM 1544 C C . ILE A 1 182 ? 7.027 4.547 12.066 1.00 95.44 182 ILE A C 1
ATOM 1546 O O . ILE A 1 182 ? 5.982 5.063 11.682 1.00 95.44 182 ILE A O 1
ATOM 1550 N N . LYS A 1 183 ? 7.968 5.246 12.719 1.00 95.81 183 LYS A N 1
ATOM 1551 C CA . LYS A 1 183 ? 7.817 6.684 13.018 1.00 95.81 183 LYS A CA 1
ATOM 1552 C C . LYS A 1 183 ? 7.621 7.510 11.750 1.00 95.81 183 LYS A C 1
ATOM 1554 O O . LYS A 1 183 ? 6.684 8.298 11.688 1.00 95.81 183 LYS A O 1
ATOM 1559 N N . LEU A 1 184 ? 8.456 7.298 10.729 1.00 97.19 184 LEU A N 1
ATOM 1560 C CA . LEU A 1 184 ? 8.332 7.981 9.440 1.00 97.19 184 LEU A CA 1
ATOM 1561 C C . LEU A 1 184 ? 6.962 7.734 8.805 1.00 97.19 184 LEU A C 1
ATOM 1563 O O . LEU A 1 184 ? 6.326 8.667 8.313 1.00 97.19 184 LEU A O 1
ATOM 1567 N N . ALA A 1 185 ? 6.501 6.484 8.818 1.00 95.56 185 ALA A N 1
ATOM 1568 C CA . ALA A 1 185 ? 5.204 6.117 8.278 1.00 95.56 185 ALA A CA 1
ATOM 1569 C C . ALA A 1 185 ? 4.050 6.759 9.065 1.00 95.56 185 ALA A C 1
ATOM 1571 O O . ALA A 1 185 ? 3.098 7.232 8.449 1.00 95.56 185 ALA A O 1
ATOM 1572 N N . ASP A 1 186 ? 4.138 6.829 10.393 1.00 89.56 186 ASP A N 1
ATOM 1573 C CA . ASP A 1 186 ? 3.120 7.442 11.251 1.00 89.56 186 ASP A CA 1
ATOM 1574 C C . ASP A 1 186 ? 3.066 8.970 11.096 1.00 89.56 186 ASP A C 1
ATOM 1576 O O . ASP A 1 186 ? 1.977 9.543 10.992 1.00 89.56 186 ASP A O 1
ATOM 1580 N N . GLU A 1 187 ? 4.225 9.634 11.028 1.00 93.06 187 GLU A N 1
ATOM 1581 C CA . GLU A 1 187 ? 4.359 11.083 10.813 1.00 93.06 187 GLU A CA 1
ATOM 1582 C C . GLU A 1 187 ? 3.726 11.525 9.485 1.00 93.06 187 GLU A C 1
ATOM 1584 O O . GLU A 1 187 ? 3.102 12.586 9.412 1.00 93.06 187 GLU A O 1
ATOM 1589 N N . ASN A 1 188 ? 3.836 10.682 8.453 1.00 92.12 188 ASN A N 1
ATOM 1590 C CA . ASN A 1 188 ? 3.330 10.954 7.107 1.00 92.12 188 ASN A CA 1
ATOM 1591 C C . ASN A 1 188 ? 1.998 10.241 6.799 1.00 92.12 188 ASN A C 1
ATOM 1593 O O . ASN A 1 188 ? 1.452 10.393 5.712 1.00 92.12 188 ASN A O 1
ATOM 1597 N N . ASN A 1 189 ? 1.425 9.510 7.762 1.00 89.62 189 ASN A N 1
ATOM 1598 C CA . ASN A 1 189 ? 0.203 8.705 7.610 1.00 89.62 189 ASN A CA 1
ATOM 1599 C C . ASN A 1 189 ? 0.265 7.667 6.466 1.00 89.62 189 ASN A C 1
ATOM 1601 O O . ASN A 1 189 ? -0.749 7.383 5.829 1.00 89.62 189 ASN A O 1
ATOM 1605 N N . PHE A 1 190 ? 1.440 7.093 6.200 1.00 93.62 190 PHE A N 1
ATOM 1606 C CA . PHE A 1 190 ? 1.612 6.018 5.217 1.00 93.62 190 PHE A CA 1
ATOM 1607 C C . PHE A 1 190 ? 1.142 4.667 5.739 1.00 93.62 190 PHE A C 1
ATOM 1609 O O . PHE A 1 190 ? 0.598 3.872 4.970 1.00 93.62 190 PHE A O 1
ATOM 1616 N N . PHE A 1 191 ? 1.325 4.413 7.037 1.00 91.06 191 PHE A N 1
ATOM 1617 C CA . PHE A 1 191 ? 0.723 3.250 7.660 1.00 91.06 191 PHE A CA 1
ATOM 1618 C C . PHE A 1 191 ? -0.705 3.544 8.092 1.00 91.06 191 PHE A C 1
ATOM 1620 O O . PHE A 1 191 ? -1.011 4.575 8.699 1.00 91.06 191 PHE A O 1
ATOM 1627 N N . THR A 1 192 ? -1.592 2.602 7.783 1.00 77.38 192 THR A N 1
ATOM 1628 C CA . THR A 1 192 ? -2.908 2.539 8.386 1.00 77.38 192 THR A CA 1
ATOM 1629 C C . THR A 1 192 ? -2.673 2.457 9.884 1.00 77.38 192 THR A C 1
ATOM 1631 O O . THR A 1 192 ? -2.064 1.529 10.429 1.00 77.38 192 THR A O 1
ATOM 1634 N N . LYS A 1 193 ? -3.145 3.484 10.584 1.00 65.25 193 LYS A N 1
ATOM 1635 C CA . LYS A 1 193 ? -3.322 3.376 12.024 1.00 65.25 193 LYS A CA 1
ATOM 1636 C C . LYS A 1 193 ? -4.232 2.173 12.179 1.00 65.25 193 LYS A C 1
ATOM 1638 O O . LYS A 1 193 ? -5.294 2.160 11.553 1.00 65.25 193 LYS A O 1
ATOM 1643 N N . HIS A 1 194 ? -3.761 1.150 12.899 1.00 50.62 194 HIS A N 1
ATOM 1644 C CA . HIS A 1 194 ? -4.527 -0.054 13.222 1.00 50.62 194 HIS A CA 1
ATOM 1645 C C . HIS A 1 194 ? -5.988 0.367 13.378 1.00 50.62 194 HIS A C 1
ATOM 1647 O O . HIS A 1 194 ? -6.205 1.362 14.070 1.00 50.62 194 HIS A O 1
ATOM 1653 N N . ASN A 1 195 ? -6.934 -0.272 12.667 1.00 50.00 195 ASN A N 1
ATOM 1654 C CA . ASN A 1 195 ? -8.354 0.113 12.656 1.00 50.00 195 ASN A CA 1
ATOM 1655 C C . ASN A 1 195 ? -8.969 -0.032 14.061 1.00 50.00 195 ASN A C 1
ATOM 1657 O O . ASN A 1 195 ? -9.827 -0.871 14.326 1.00 50.00 195 ASN A O 1
ATOM 1661 N N . ASP A 1 196 ? -8.542 0.827 14.978 1.00 50.03 196 ASP A N 1
ATOM 1662 C CA . ASP A 1 196 ? -8.992 0.980 16.342 1.00 50.03 196 ASP A CA 1
ATOM 1663 C C . ASP A 1 196 ? -10.491 1.228 16.332 1.00 50.03 196 ASP A C 1
ATOM 1665 O O . ASP A 1 196 ? -11.171 0.883 17.286 1.00 50.03 196 ASP A O 1
ATOM 1669 N N . PHE A 1 197 ? -11.029 1.816 15.259 1.00 50.44 197 PHE A N 1
ATOM 1670 C CA . PHE A 1 197 ? -12.459 2.018 15.112 1.00 50.44 197 PHE A CA 1
ATOM 1671 C C . PHE A 1 197 ? -13.212 0.695 14.932 1.00 50.44 197 PHE A C 1
ATOM 1673 O O . PHE A 1 197 ? -14.195 0.507 15.639 1.00 50.44 197 PHE A O 1
ATOM 1680 N N . LEU A 1 198 ? -12.734 -0.240 14.092 1.00 54.38 198 LEU A N 1
ATOM 1681 C CA . LEU A 1 198 ? -13.330 -1.579 13.946 1.00 54.38 198 LEU A CA 1
ATOM 1682 C C . LEU A 1 198 ? -13.184 -2.384 15.236 1.00 54.38 198 LEU A C 1
ATOM 1684 O O . LEU A 1 198 ? -14.136 -3.024 15.666 1.00 54.38 198 LEU A O 1
ATOM 1688 N N . ALA A 1 199 ? -12.027 -2.300 15.900 1.00 55.56 199 ALA A N 1
ATOM 1689 C CA . ALA A 1 199 ? -11.827 -2.924 17.209 1.00 55.56 199 ALA A CA 1
ATOM 1690 C C . ALA A 1 199 ? -12.732 -2.317 18.305 1.00 55.56 199 ALA A C 1
ATOM 1692 O O . ALA A 1 199 ? -13.092 -3.005 19.257 1.00 55.56 199 ALA A O 1
ATOM 1693 N N . LYS A 1 200 ? -13.137 -1.046 18.161 1.00 59.69 200 LYS A N 1
ATOM 1694 C CA . LYS A 1 200 ? -14.107 -0.351 19.028 1.00 59.69 200 LYS A CA 1
ATOM 1695 C C . LYS A 1 200 ? -15.568 -0.614 18.641 1.00 59.69 200 LYS A C 1
ATOM 1697 O O . LYS A 1 200 ? -16.458 -0.181 19.376 1.00 59.69 200 LYS A O 1
ATOM 1702 N N . ARG A 1 201 ? -15.851 -1.317 17.533 1.00 70.94 201 ARG A N 1
ATOM 1703 C CA . ARG A 1 201 ? -17.214 -1.741 17.177 1.00 70.94 201 ARG A CA 1
ATOM 1704 C C . ARG A 1 201 ? -17.627 -2.904 18.074 1.00 70.94 201 ARG A C 1
ATOM 1706 O O . ARG A 1 201 ? -17.394 -4.063 17.766 1.00 70.94 201 ARG A O 1
ATOM 1713 N N . THR A 1 202 ? -18.203 -2.574 19.224 1.00 69.38 202 THR A N 1
ATOM 1714 C CA . THR A 1 202 ? -18.611 -3.555 20.243 1.00 69.38 202 THR A CA 1
ATOM 1715 C C . THR A 1 202 ? -20.095 -3.916 20.182 1.00 69.38 202 THR A C 1
ATOM 1717 O O . THR A 1 202 ? -20.587 -4.601 21.075 1.00 69.38 202 THR A O 1
ATOM 1720 N N . ILE A 1 203 ? -20.826 -3.404 19.189 1.00 79.00 203 ILE A N 1
ATOM 1721 C CA . ILE A 1 203 ? -22.273 -3.606 19.061 1.00 79.00 203 ILE A CA 1
ATOM 1722 C C . ILE A 1 203 ? -22.547 -4.841 18.203 1.00 79.00 203 ILE A C 1
ATOM 1724 O O . ILE A 1 203 ? -21.770 -5.154 17.304 1.00 79.00 203 ILE A O 1
ATOM 1728 N N . ASP A 1 204 ? -23.656 -5.520 18.499 1.00 83.19 204 ASP A N 1
ATOM 1729 C CA . ASP A 1 204 ? -24.137 -6.688 17.765 1.00 83.19 204 ASP A CA 1
ATOM 1730 C C . ASP A 1 204 ? -24.158 -6.461 16.242 1.00 83.19 204 ASP A C 1
ATOM 1732 O O . ASP A 1 204 ? -24.684 -5.463 15.739 1.00 83.19 204 ASP A O 1
ATOM 1736 N N . GLU A 1 205 ? -23.573 -7.410 15.512 1.00 80.75 205 GLU A N 1
ATOM 1737 C CA . GLU A 1 205 ? -23.356 -7.305 14.071 1.00 80.75 205 GLU A CA 1
ATOM 1738 C C . GLU A 1 205 ? -24.672 -7.289 13.283 1.00 80.75 205 GLU A C 1
ATOM 1740 O O . GLU A 1 205 ? -24.775 -6.571 12.290 1.00 80.75 205 GLU A O 1
ATOM 1745 N N . VAL A 1 206 ? -25.699 -8.021 13.736 1.00 86.31 206 VAL A N 1
ATOM 1746 C CA . VAL A 1 206 ? -27.005 -8.084 13.061 1.00 86.31 206 VAL A CA 1
ATOM 1747 C C . VAL A 1 206 ? -27.702 -6.729 13.146 1.00 86.31 206 VAL A C 1
ATOM 1749 O O . VAL A 1 206 ? -28.173 -6.206 12.134 1.00 86.31 206 VAL A O 1
ATOM 1752 N N . ILE A 1 207 ? -27.710 -6.118 14.334 1.00 88.81 207 ILE A N 1
ATOM 1753 C CA . ILE A 1 207 ? -28.270 -4.774 14.539 1.00 88.81 207 ILE A CA 1
ATOM 1754 C C . ILE A 1 207 ? -27.509 -3.739 13.704 1.00 88.81 207 ILE A C 1
ATOM 1756 O O . ILE A 1 207 ? -28.122 -2.877 13.070 1.00 88.81 207 ILE A O 1
ATOM 1760 N N . MET A 1 208 ? -26.177 -3.819 13.674 1.00 88.81 208 MET A N 1
ATOM 1761 C CA . MET A 1 208 ? -25.360 -2.855 12.940 1.00 88.81 208 MET A CA 1
ATOM 1762 C C . MET A 1 208 ? -25.491 -2.993 11.423 1.00 88.81 208 MET A C 1
ATOM 1764 O O . MET A 1 208 ? -25.500 -1.967 10.744 1.00 88.81 208 MET A O 1
ATOM 1768 N N . LYS A 1 209 ? -25.620 -4.214 10.884 1.00 90.56 209 LYS A N 1
ATOM 1769 C CA . LYS A 1 209 ? -25.898 -4.443 9.455 1.00 90.56 209 LYS A CA 1
ATOM 1770 C C . LYS A 1 209 ? -27.233 -3.830 9.056 1.00 90.56 209 LYS A C 1
ATOM 1772 O O . LYS A 1 209 ? -27.295 -3.073 8.095 1.00 90.56 209 LYS A O 1
ATOM 1777 N N . LYS A 1 210 ? -28.266 -4.035 9.877 1.00 94.50 210 LYS A N 1
ATOM 1778 C CA . LYS A 1 210 ? -29.571 -3.400 9.668 1.00 94.50 210 LYS A CA 1
ATOM 1779 C C . LYS A 1 210 ? -29.483 -1.870 9.710 1.00 94.50 210 LYS A C 1
ATOM 1781 O O . LYS A 1 210 ? -30.094 -1.192 8.892 1.00 94.50 210 LYS A O 1
ATOM 1786 N N . LEU A 1 211 ? -28.713 -1.303 10.646 1.00 94.88 211 LEU A N 1
ATOM 1787 C CA . LEU A 1 211 ? -28.498 0.149 10.715 1.00 94.88 211 LEU A CA 1
ATOM 1788 C C . LEU A 1 211 ? -27.755 0.666 9.476 1.00 94.88 211 LEU A C 1
ATOM 1790 O O . LEU A 1 211 ? -28.110 1.725 8.966 1.00 94.88 211 LEU A O 1
ATOM 1794 N N . HIS A 1 212 ? -26.746 -0.064 8.998 1.00 94.56 212 HIS A N 1
ATOM 1795 C CA . HIS A 1 212 ? -26.001 0.275 7.785 1.00 94.56 212 HIS A CA 1
ATOM 1796 C C . HIS A 1 212 ? -26.916 0.337 6.561 1.00 94.56 212 HIS A C 1
ATOM 1798 O O . HIS A 1 212 ? -26.951 1.375 5.905 1.00 94.56 212 HIS A O 1
ATOM 1804 N N . GLU A 1 213 ? -27.712 -0.707 6.323 1.00 95.38 213 GLU A N 1
ATOM 1805 C CA . GLU A 1 213 ? -28.677 -0.773 5.216 1.00 95.38 213 GLU A CA 1
ATOM 1806 C C . GLU A 1 213 ? -29.659 0.406 5.261 1.00 95.38 213 GLU A C 1
ATOM 1808 O O . GLU A 1 213 ? -29.759 1.176 4.308 1.00 95.38 213 GLU A O 1
ATOM 1813 N N . LEU A 1 214 ? -30.293 0.641 6.415 1.00 96.56 214 LEU A N 1
ATOM 1814 C CA . LEU A 1 214 ? -31.254 1.736 6.585 1.00 96.56 214 LEU A CA 1
ATOM 1815 C C . LEU A 1 214 ? -30.633 3.124 6.354 1.00 96.56 214 LEU A C 1
ATOM 1817 O O . LEU A 1 214 ? -31.297 4.028 5.834 1.00 96.56 214 LEU A O 1
ATOM 1821 N N . LEU A 1 215 ? -29.373 3.322 6.757 1.00 95.69 215 LEU A N 1
ATOM 1822 C CA . LEU A 1 215 ? -28.656 4.581 6.549 1.00 95.69 215 LEU A CA 1
ATOM 1823 C C . LEU A 1 215 ? -28.204 4.763 5.093 1.00 95.69 215 LEU A C 1
ATOM 1825 O O . LEU A 1 215 ? -28.231 5.900 4.615 1.00 95.69 215 LEU A O 1
ATOM 1829 N N . ILE A 1 216 ? -27.802 3.690 4.404 1.00 93.25 216 ILE A N 1
ATOM 1830 C CA . ILE A 1 216 ? -27.472 3.696 2.969 1.00 93.25 216 ILE A CA 1
ATOM 1831 C C . ILE A 1 216 ? -28.722 4.038 2.154 1.00 93.25 216 ILE A C 1
ATOM 1833 O O . ILE A 1 216 ? -28.695 4.992 1.376 1.00 93.25 216 ILE A O 1
ATOM 1837 N N . ASP A 1 217 ? -29.832 3.339 2.396 1.00 93.31 217 ASP A N 1
ATOM 1838 C CA . ASP A 1 217 ? -31.095 3.522 1.669 1.00 93.31 217 ASP A CA 1
ATOM 1839 C C . ASP A 1 217 ? -31.673 4.929 1.860 1.00 93.31 217 ASP A C 1
ATOM 1841 O O . ASP A 1 217 ? -32.268 5.515 0.955 1.00 93.31 217 ASP A O 1
ATOM 1845 N N . SER A 1 218 ? -31.449 5.511 3.039 1.00 92.94 218 SER A N 1
ATOM 1846 C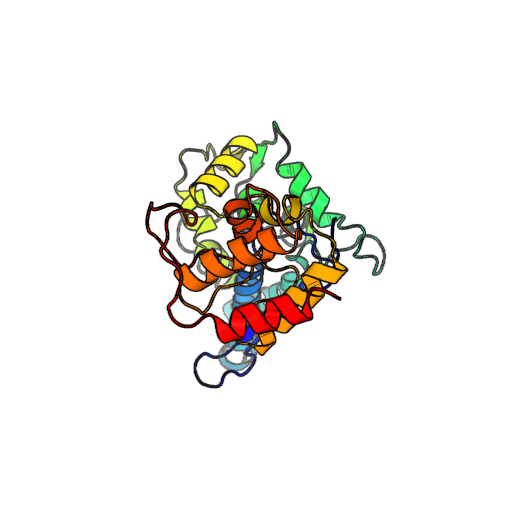 CA . SER A 1 218 ? -31.858 6.881 3.359 1.00 92.94 218 SER A CA 1
ATOM 1847 C C . SER A 1 218 ? -30.860 7.950 2.882 1.00 92.94 218 SER A C 1
ATOM 1849 O O . SER A 1 218 ? -31.078 9.137 3.131 1.00 92.94 218 SER A O 1
ATOM 1851 N N . GLY A 1 219 ? -29.750 7.557 2.246 1.00 91.81 219 GLY A N 1
ATOM 1852 C CA . GLY A 1 219 ? -28.710 8.457 1.735 1.00 91.81 219 GLY A CA 1
ATOM 1853 C C . GLY A 1 219 ? -27.865 9.152 2.811 1.00 91.81 219 GLY A C 1
ATOM 1854 O O . GLY A 1 219 ? -27.158 10.115 2.509 1.00 91.81 219 GLY A O 1
ATOM 1855 N N . PHE A 1 220 ? -27.927 8.700 4.066 1.00 92.69 220 PHE A N 1
ATOM 1856 C CA . PHE A 1 220 ? -27.178 9.290 5.180 1.00 92.69 220 PHE A CA 1
ATOM 1857 C C . PHE A 1 220 ? -25.701 8.913 5.168 1.00 92.69 220 PHE A C 1
ATOM 1859 O O . PHE A 1 220 ? -24.877 9.712 5.626 1.00 92.69 220 PHE A O 1
ATOM 1866 N N . ILE A 1 221 ? -25.373 7.724 4.657 1.00 91.19 221 ILE A N 1
ATOM 1867 C CA . ILE A 1 221 ? -23.994 7.249 4.557 1.00 91.19 221 ILE A CA 1
ATOM 1868 C C . ILE A 1 221 ? -23.643 6.732 3.163 1.00 91.19 221 ILE A C 1
ATOM 1870 O O . ILE A 1 221 ? -24.520 6.456 2.351 1.00 91.19 221 ILE A O 1
ATOM 1874 N N . THR A 1 222 ? -22.343 6.586 2.911 1.00 83.62 222 THR A N 1
ATOM 1875 C CA . THR A 1 222 ? -21.773 5.744 1.846 1.00 83.62 222 THR A CA 1
ATOM 1876 C C . THR A 1 222 ? -20.640 4.881 2.413 1.00 83.62 222 THR A C 1
ATOM 1878 O O . THR A 1 222 ? -20.105 5.187 3.483 1.00 83.62 222 THR A O 1
ATOM 1881 N N . GLY A 1 223 ? -20.275 3.818 1.692 1.00 75.50 223 GLY A N 1
ATOM 1882 C CA . GLY A 1 223 ? -19.251 2.841 2.090 1.00 75.50 223 GLY A CA 1
ATOM 1883 C C . GLY A 1 223 ? -19.843 1.465 2.402 1.00 75.50 223 GLY A C 1
ATOM 1884 O O . GLY A 1 223 ? -21.026 1.357 2.740 1.00 75.50 223 GLY A O 1
ATOM 1885 N N . GLU A 1 224 ? -19.038 0.410 2.269 1.00 77.50 224 GLU A N 1
ATOM 1886 C CA . GLU A 1 224 ? -19.437 -0.948 2.650 1.00 77.50 224 GLU A CA 1
ATOM 1887 C C . GLU A 1 224 ? -19.574 -1.077 4.178 1.00 77.50 224 GLU A C 1
ATOM 1889 O O . GLU A 1 224 ? -19.102 -0.235 4.944 1.00 77.50 224 GLU A O 1
ATOM 1894 N N . PHE A 1 225 ? -20.226 -2.144 4.648 1.00 78.56 225 PHE A N 1
ATOM 1895 C CA . PHE A 1 225 ? -20.470 -2.359 6.079 1.00 78.56 225 PHE A CA 1
ATOM 1896 C C . PHE A 1 225 ? -19.177 -2.326 6.915 1.00 78.56 225 PHE A C 1
ATOM 1898 O O . PHE A 1 225 ? -19.122 -1.674 7.963 1.00 78.56 225 PHE A O 1
ATOM 1905 N N . ASP A 1 226 ? -18.120 -2.970 6.421 1.00 70.81 226 ASP A N 1
ATOM 1906 C CA . ASP A 1 226 ? -16.820 -3.056 7.097 1.00 70.81 226 ASP A CA 1
ATOM 1907 C C . ASP A 1 226 ? -15.948 -1.801 6.920 1.00 70.81 226 ASP A C 1
ATOM 1909 O O . ASP A 1 226 ? -14.903 -1.686 7.560 1.00 70.81 226 ASP A O 1
ATOM 1913 N N . ASP A 1 227 ? -16.382 -0.833 6.110 1.00 70.19 227 ASP A N 1
ATOM 1914 C CA . ASP A 1 227 ? -15.657 0.418 5.899 1.00 70.19 227 ASP A CA 1
ATOM 1915 C C . ASP A 1 227 ? -15.934 1.423 7.016 1.00 70.19 227 ASP A C 1
ATOM 1917 O O . ASP A 1 227 ? -16.886 1.301 7.792 1.00 70.19 227 ASP A O 1
ATOM 1921 N N . PHE A 1 228 ? -15.129 2.482 7.077 1.00 67.50 228 PHE A N 1
ATOM 1922 C CA . PHE A 1 228 ? -15.493 3.677 7.829 1.00 67.50 228 PHE A CA 1
ATOM 1923 C C . PHE A 1 228 ? -16.548 4.472 7.050 1.00 67.50 228 PHE A C 1
ATOM 1925 O O . PHE A 1 228 ? -16.266 5.002 5.973 1.00 67.50 228 PHE A O 1
ATOM 1932 N N . TRP A 1 229 ? -17.772 4.541 7.576 1.00 85.69 229 TRP A N 1
ATOM 1933 C CA . TRP A 1 229 ? -18.911 5.070 6.828 1.00 85.69 229 TRP A CA 1
ATOM 1934 C C . TRP A 1 229 ? -18.791 6.583 6.657 1.00 85.69 229 TRP A C 1
ATOM 1936 O O . TRP A 1 229 ? -18.629 7.325 7.628 1.00 85.69 229 TRP A O 1
ATOM 1946 N N . GLN A 1 230 ? -18.906 7.062 5.424 1.00 84.56 230 GLN A N 1
ATOM 1947 C CA . GLN A 1 230 ? -18.867 8.491 5.125 1.00 84.56 230 GLN A CA 1
ATOM 1948 C C . GLN A 1 230 ? -20.233 9.110 5.393 1.00 84.56 230 GLN A C 1
ATOM 1950 O O . GLN A 1 230 ? -21.218 8.661 4.816 1.00 84.56 230 GLN A O 1
ATOM 1955 N N . TRP A 1 231 ? -20.308 10.132 6.249 1.00 90.81 231 TRP A N 1
ATOM 1956 C CA . TRP A 1 231 ? -21.563 10.821 6.560 1.00 90.81 231 TRP A CA 1
ATOM 1957 C C . TRP A 1 231 ? -21.891 11.908 5.534 1.00 90.81 231 TRP A C 1
ATOM 1959 O O . TRP A 1 231 ? -21.130 12.861 5.371 1.00 90.81 231 TRP A O 1
ATOM 1969 N N . ASN A 1 232 ? -23.067 11.816 4.913 1.00 88.25 232 ASN A N 1
ATOM 1970 C CA . ASN A 1 232 ? -23.491 12.711 3.831 1.00 88.25 232 ASN A CA 1
ATOM 1971 C C . ASN A 1 232 ? -24.464 13.817 4.270 1.00 88.25 232 ASN A C 1
ATOM 1973 O O . ASN A 1 232 ? -24.821 14.680 3.471 1.00 88.25 232 ASN A O 1
ATOM 1977 N N . ALA A 1 233 ? -24.917 13.805 5.525 1.00 88.31 233 ALA A N 1
ATOM 1978 C CA . ALA A 1 233 ? -25.896 14.768 6.028 1.00 88.31 233 ALA A CA 1
ATOM 1979 C C . ALA A 1 233 ? -25.280 15.791 6.992 1.00 88.31 233 ALA A C 1
ATOM 1981 O O . ALA A 1 233 ? -24.073 15.835 7.238 1.00 88.31 233 ALA A O 1
ATOM 1982 N N . ASN A 1 234 ? -26.120 16.633 7.596 1.00 89.12 234 ASN A N 1
ATOM 1983 C CA . ASN A 1 234 ? -25.629 17.636 8.531 1.00 89.12 234 ASN A CA 1
ATOM 1984 C C . ASN A 1 234 ? -25.074 16.989 9.806 1.00 89.12 234 ASN A C 1
ATOM 1986 O O . ASN A 1 234 ? -25.581 15.986 10.312 1.00 89.12 234 ASN A O 1
ATOM 1990 N N . ARG A 1 235 ? -24.050 17.611 10.391 1.00 88.00 235 ARG A N 1
ATOM 1991 C CA . ARG A 1 235 ? -23.402 17.121 11.617 1.00 88.00 235 ARG A CA 1
ATOM 1992 C C . ARG A 1 235 ? -24.352 17.014 12.818 1.00 88.00 235 ARG A C 1
ATOM 1994 O O . ARG A 1 235 ? -24.202 16.131 13.658 1.00 88.00 235 ARG A O 1
ATOM 2001 N N . ASN A 1 236 ? -25.335 17.911 12.921 1.00 91.06 236 ASN A N 1
ATOM 2002 C CA . ASN A 1 236 ? -26.348 17.840 13.978 1.00 91.06 236 ASN A CA 1
ATOM 2003 C C . ASN A 1 236 ? -27.265 16.618 13.833 1.00 91.06 236 ASN A C 1
ATOM 2005 O O . ASN A 1 236 ? -27.707 16.085 14.845 1.00 91.06 236 ASN A O 1
ATOM 2009 N N . GLN A 1 237 ? -27.496 16.135 12.611 1.00 93.31 237 GLN A N 1
ATOM 2010 C CA . GLN A 1 237 ? -28.226 14.894 12.355 1.00 93.31 237 GLN A CA 1
ATOM 2011 C C . GLN A 1 237 ? -27.419 13.672 12.823 1.00 93.31 237 GLN A C 1
ATOM 2013 O O . GLN A 1 237 ? -27.991 12.789 13.452 1.00 93.31 237 GLN A O 1
ATOM 2018 N N . LEU A 1 238 ? -26.091 13.664 12.642 1.00 92.75 238 LEU A N 1
ATOM 2019 C CA . LEU A 1 238 ? -25.215 12.614 13.190 1.00 92.75 238 LEU A CA 1
ATOM 2020 C C . LEU A 1 238 ? -25.230 12.593 14.729 1.00 92.75 238 LEU A C 1
ATOM 2022 O O . LEU A 1 238 ? -25.362 11.540 15.348 1.00 92.75 238 LEU A O 1
ATOM 2026 N N . SER A 1 239 ? -25.141 13.771 15.356 1.00 93.31 239 SER A N 1
ATOM 2027 C CA . SER A 1 239 ? -25.269 13.916 16.816 1.00 93.31 239 SER A CA 1
ATOM 2028 C C . SER A 1 239 ? -26.628 13.406 17.313 1.00 93.31 239 SER A C 1
ATOM 2030 O O . SER A 1 239 ? -26.704 12.652 18.282 1.00 93.31 239 SER A O 1
ATOM 2032 N N . TYR A 1 240 ? -27.706 13.753 16.607 1.00 95.62 240 TYR A N 1
ATOM 2033 C CA . TYR A 1 240 ? -29.055 13.298 16.929 1.00 95.62 240 TYR A CA 1
ATOM 2034 C C . TYR A 1 240 ? -29.210 11.777 16.808 1.00 95.62 240 TYR A C 1
ATOM 2036 O O . TYR A 1 240 ? -29.736 11.146 17.724 1.00 95.62 240 TYR A O 1
ATOM 2044 N N . LEU A 1 241 ? -28.687 11.174 15.734 1.00 95.81 241 LEU A N 1
ATOM 2045 C CA . LEU A 1 241 ? -28.660 9.722 15.544 1.00 95.81 241 LEU A CA 1
ATOM 2046 C C . LEU A 1 241 ? -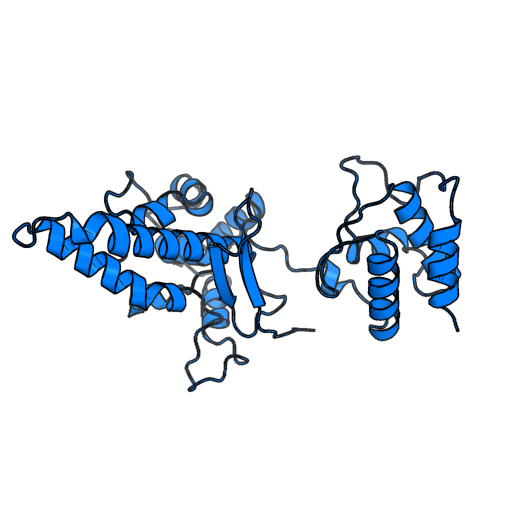27.971 9.017 16.722 1.00 95.81 241 LEU A C 1
ATOM 2048 O O . LEU A 1 241 ? -28.527 8.069 17.274 1.00 95.81 241 LEU A O 1
ATOM 2052 N N . ALA A 1 242 ? -26.823 9.524 17.184 1.00 94.38 242 ALA A N 1
ATOM 2053 C CA . ALA A 1 242 ? -26.121 8.972 18.346 1.00 94.38 242 ALA A CA 1
ATOM 2054 C C . ALA A 1 242 ? -26.988 8.985 19.616 1.00 94.38 242 ALA A C 1
ATOM 2056 O O . ALA A 1 242 ? -27.061 7.988 20.338 1.00 94.38 242 ALA A O 1
ATOM 2057 N N . LYS A 1 243 ? -27.689 10.099 19.873 1.00 95.44 243 LYS A N 1
ATOM 2058 C CA . LYS A 1 243 ? -28.612 10.223 21.013 1.00 95.44 243 LYS A CA 1
ATOM 2059 C C . LYS A 1 243 ? -29.779 9.245 20.904 1.00 95.44 243 LYS A C 1
ATOM 2061 O O . LYS A 1 243 ? -30.179 8.674 21.915 1.00 95.44 243 LYS A O 1
ATOM 2066 N N . LYS A 1 244 ? -30.319 9.028 19.703 1.00 95.56 244 LYS A N 1
ATOM 2067 C CA . LYS A 1 244 ? -31.414 8.075 19.491 1.00 95.56 244 LYS A CA 1
ATOM 2068 C C . LYS A 1 244 ? -30.981 6.632 19.686 1.00 95.56 244 LYS A C 1
ATOM 2070 O O . LYS A 1 244 ? -31.651 5.909 20.412 1.00 95.56 244 LYS A O 1
ATOM 2075 N N . LEU A 1 245 ? -29.824 6.249 19.151 1.00 94.06 245 LEU A N 1
ATOM 2076 C CA . LEU A 1 245 ? -29.240 4.923 19.373 1.00 94.06 245 LEU A CA 1
ATOM 2077 C C . LEU A 1 245 ? -28.968 4.662 20.863 1.00 94.06 245 LEU A C 1
ATOM 2079 O O . LEU A 1 245 ? -29.153 3.543 21.335 1.00 94.06 245 LEU A O 1
ATOM 2083 N N . LYS A 1 246 ? -28.617 5.701 21.634 1.00 94.44 246 LYS A N 1
ATOM 2084 C CA . LYS A 1 246 ? -28.570 5.623 23.102 1.00 94.44 246 LYS A CA 1
ATOM 2085 C C . LYS A 1 246 ? -29.948 5.388 23.723 1.00 94.44 246 LYS A C 1
ATOM 2087 O O . LYS A 1 246 ? -30.082 4.547 24.606 1.00 94.44 246 LYS A O 1
ATOM 2092 N N . GLN A 1 247 ? -30.970 6.135 23.297 1.00 92.75 247 GLN A N 1
ATOM 2093 C CA . GLN A 1 247 ? -32.332 6.012 23.838 1.00 92.75 247 GLN A CA 1
ATOM 2094 C C . GLN A 1 247 ? -32.891 4.595 23.672 1.00 92.75 247 GLN A C 1
ATOM 2096 O O . GLN A 1 247 ? -33.508 4.079 24.601 1.00 92.75 247 GLN A O 1
ATOM 2101 N N . VAL A 1 248 ? -32.608 3.948 22.539 1.00 92.00 248 VAL A N 1
ATOM 2102 C CA . VAL A 1 248 ? -32.998 2.551 22.280 1.00 92.00 248 VAL A CA 1
ATOM 2103 C C . VAL A 1 248 ? -31.988 1.520 22.801 1.00 92.00 248 VAL A C 1
ATOM 2105 O O . VAL A 1 248 ? -32.087 0.343 22.477 1.00 92.00 248 VAL A O 1
ATOM 2108 N N . ARG A 1 249 ? -31.024 1.942 23.633 1.00 89.62 249 ARG A N 1
ATOM 2109 C CA . ARG A 1 249 ? -30.016 1.091 24.295 1.00 89.62 249 ARG A CA 1
ATOM 2110 C C . ARG A 1 249 ? -29.093 0.308 23.351 1.00 89.62 249 ARG A C 1
ATOM 2112 O O . ARG A 1 249 ? -28.446 -0.637 23.78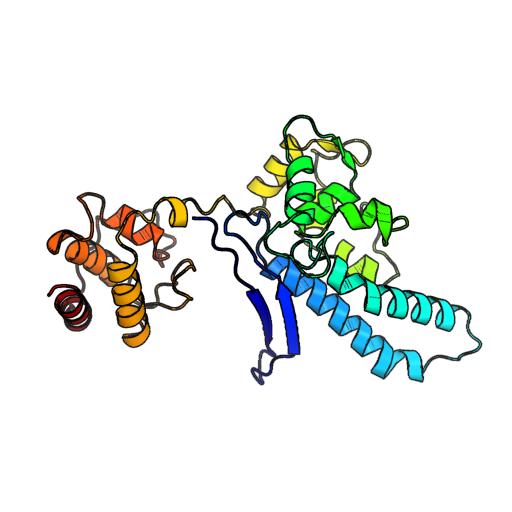9 1.00 89.62 249 ARG A O 1
ATOM 2119 N N . ILE A 1 250 ? -28.985 0.725 22.090 1.00 89.69 250 ILE A N 1
ATOM 2120 C CA . ILE A 1 250 ? -27.964 0.219 21.161 1.00 89.69 250 ILE A CA 1
ATOM 2121 C C . ILE A 1 250 ? -26.601 0.813 21.538 1.00 89.69 250 ILE A C 1
ATOM 2123 O O . ILE A 1 250 ? -25.597 0.110 21.564 1.00 89.69 250 ILE A O 1
ATOM 2127 N N . PHE A 1 251 ? -26.563 2.104 21.882 1.00 91.31 251 PHE A N 1
ATOM 2128 C CA . PHE A 1 251 ? -25.369 2.781 22.396 1.00 91.31 251 PHE A CA 1
ATOM 2129 C C . PHE A 1 251 ? -25.462 3.052 23.903 1.00 91.31 251 PHE A C 1
ATOM 2131 O O . PHE A 1 251 ? -26.546 3.162 24.474 1.00 91.31 251 PHE A O 1
ATOM 2138 N N . ASN A 1 252 ? -24.304 3.194 24.548 1.00 88.88 252 ASN A N 1
ATOM 2139 C CA . ASN A 1 252 ? -24.173 3.550 25.958 1.00 88.88 252 ASN A CA 1
ATOM 2140 C C . ASN A 1 252 ? -24.081 5.079 26.154 1.00 88.88 252 ASN A C 1
ATOM 2142 O O . ASN A 1 252 ? -24.307 5.874 25.237 1.00 88.88 252 ASN A O 1
ATOM 2146 N N . ASP A 1 253 ? -23.742 5.524 27.367 1.00 89.19 253 ASP A N 1
ATOM 2147 C CA . ASP A 1 253 ? -23.621 6.951 27.689 1.00 89.19 253 ASP A CA 1
ATOM 2148 C C . ASP A 1 253 ? -22.582 7.699 26.838 1.00 89.19 253 ASP A C 1
ATOM 2150 O O . ASP A 1 253 ? -22.753 8.892 26.571 1.00 89.19 253 ASP A O 1
ATOM 2154 N N . ASN A 1 254 ? -21.584 6.986 26.306 1.00 88.38 254 ASN A N 1
ATOM 2155 C CA . ASN A 1 254 ? -20.578 7.491 25.373 1.00 88.38 254 ASN A CA 1
ATOM 2156 C C . ASN A 1 254 ? -21.018 7.376 23.901 1.00 88.38 254 ASN A C 1
ATOM 2158 O O . ASN A 1 254 ? -20.178 7.343 23.004 1.00 88.38 254 ASN A O 1
ATOM 2162 N N . CYS A 1 255 ? -22.324 7.373 23.622 1.00 89.50 255 CYS A N 1
ATOM 2163 C CA . CYS A 1 255 ? -22.912 7.237 22.283 1.00 89.50 255 CYS A CA 1
ATOM 2164 C C . CYS A 1 255 ? -22.266 8.079 21.171 1.00 89.50 255 CYS A C 1
ATOM 2166 O O . CYS A 1 255 ? -22.116 7.605 20.052 1.00 89.50 255 CYS A O 1
ATOM 2168 N N . HIS A 1 256 ? -21.835 9.309 21.459 1.00 90.12 256 HIS A N 1
ATOM 2169 C CA . HIS A 1 256 ? -21.168 10.166 20.473 1.00 90.12 256 HIS A CA 1
ATOM 2170 C C . HIS A 1 256 ? -19.730 9.729 20.163 1.00 90.12 256 HIS A C 1
ATOM 2172 O O . HIS A 1 256 ? -19.229 10.048 19.095 1.00 90.12 256 HIS A O 1
ATOM 2178 N N . GLN A 1 257 ? -19.054 9.040 21.086 1.00 84.25 257 GLN A N 1
ATOM 2179 C CA . GLN A 1 257 ? -17.761 8.398 20.825 1.00 84.25 257 GLN A CA 1
ATOM 2180 C C . GLN A 1 257 ? -17.945 7.050 20.126 1.00 84.25 257 GLN A C 1
ATOM 2182 O O . GLN A 1 257 ? -17.139 6.690 19.276 1.00 84.25 257 GLN A O 1
ATOM 2187 N N . GLN A 1 258 ? -19.015 6.322 20.454 1.00 85.62 258 GLN A N 1
ATOM 2188 C CA . GLN A 1 258 ? -19.343 5.078 19.763 1.00 85.62 258 GLN A CA 1
ATOM 2189 C C . GLN A 1 258 ? -19.734 5.344 18.313 1.00 85.62 258 GLN A C 1
ATOM 2191 O O . GLN A 1 258 ? -19.195 4.706 17.427 1.00 85.62 258 GLN A O 1
ATOM 2196 N N . ILE A 1 259 ? -20.589 6.327 18.018 1.00 88.00 259 ILE A N 1
ATOM 2197 C CA . ILE A 1 259 ? -21.004 6.566 16.628 1.00 88.00 259 ILE A CA 1
ATOM 2198 C C . ILE A 1 259 ? -19.826 6.920 15.714 1.00 88.00 259 ILE A C 1
ATOM 2200 O O . ILE A 1 259 ? -19.788 6.485 14.567 1.00 88.00 259 ILE A O 1
ATOM 2204 N N . ILE A 1 260 ? -18.833 7.648 16.234 1.00 84.69 260 ILE A N 1
ATOM 2205 C CA . ILE A 1 260 ? -17.643 8.036 15.467 1.00 84.69 260 ILE A CA 1
ATOM 2206 C C . ILE A 1 260 ? -16.645 6.885 15.283 1.00 84.69 260 ILE A C 1
ATOM 2208 O O . ILE A 1 260 ? -15.660 7.060 14.577 1.00 84.69 260 ILE A O 1
ATOM 2212 N N . SER A 1 261 ? -16.876 5.711 15.890 1.00 79.00 261 SER A N 1
ATOM 2213 C CA . SER A 1 261 ? -16.160 4.479 15.528 1.00 79.00 261 SER A CA 1
ATOM 2214 C C . SER A 1 261 ? -16.803 3.746 14.344 1.00 79.00 261 SER A C 1
ATOM 2216 O O . SER A 1 261 ? -16.234 2.786 13.829 1.00 79.00 261 SER A O 1
ATOM 2218 N N . TYR A 1 262 ? -17.988 4.172 13.905 1.00 82.31 262 TYR A N 1
ATOM 2219 C CA . TYR A 1 262 ? -18.665 3.633 12.723 1.00 82.31 262 TYR A CA 1
ATOM 2220 C C . TYR A 1 262 ? -18.680 4.643 11.576 1.00 82.31 262 TYR A C 1
ATOM 2222 O O . TYR A 1 262 ? -18.471 4.253 10.432 1.00 82.31 262 TYR A O 1
ATOM 2230 N N . ILE A 1 263 ? -18.891 5.923 11.892 1.00 86.94 263 ILE A N 1
ATOM 2231 C CA . ILE A 1 263 ? -19.191 6.983 10.931 1.0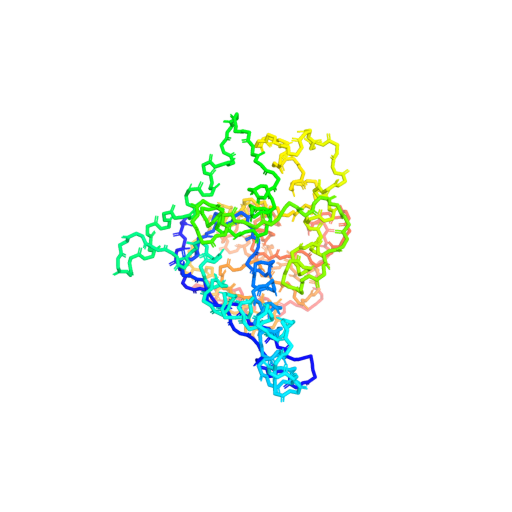0 86.94 263 ILE A CA 1
ATOM 2232 C C . ILE A 1 263 ? -18.192 8.138 11.064 1.00 86.94 263 ILE A C 1
ATOM 2234 O O . ILE A 1 263 ? -17.951 8.640 12.163 1.00 86.94 263 ILE A O 1
ATOM 2238 N N . GLN A 1 264 ? -17.671 8.627 9.940 1.00 81.12 264 GLN A N 1
ATOM 2239 C CA . GLN A 1 264 ? -16.820 9.812 9.898 1.00 81.12 264 GLN A CA 1
ATOM 2240 C C . GLN A 1 264 ? -17.594 11.077 10.287 1.00 81.12 264 GLN A C 1
ATOM 2242 O O . GLN A 1 264 ? -18.594 11.424 9.660 1.00 81.12 264 GLN A O 1
ATOM 2247 N N . ASP A 1 265 ? -17.102 11.815 11.291 1.00 79.06 265 ASP A N 1
ATOM 2248 C CA . ASP A 1 265 ? -17.617 13.156 11.587 1.00 79.06 265 ASP A CA 1
ATOM 2249 C C . ASP A 1 265 ? -17.286 14.089 10.405 1.00 79.06 265 ASP A C 1
ATOM 2251 O O . ASP A 1 265 ? -16.107 14.264 10.081 1.00 79.06 265 ASP A O 1
ATOM 2255 N N . PRO A 1 266 ? -18.287 14.719 9.763 1.00 70.56 266 PRO A N 1
ATOM 2256 C CA . PRO A 1 266 ? -18.062 15.587 8.606 1.00 70.56 266 PRO A CA 1
ATOM 2257 C C . PRO A 1 266 ? -17.332 16.902 8.952 1.00 70.56 266 PRO A C 1
ATOM 2259 O O . PRO A 1 266 ? -17.006 17.684 8.059 1.00 70.56 266 PRO A O 1
ATOM 2262 N N . SER A 1 267 ? -17.100 17.217 10.233 1.00 67.56 267 SER A N 1
ATOM 2263 C CA . SER A 1 267 ? -16.517 18.495 10.654 1.00 67.56 267 SER A CA 1
ATOM 2264 C C . SER A 1 267 ? -15.016 18.457 10.918 1.00 67.56 267 SER A C 1
ATOM 2266 O O . SER A 1 267 ? -14.507 17.607 11.637 1.00 67.56 267 SER A O 1
ATOM 2268 N N . LYS A 1 268 ? -14.328 19.509 10.459 1.00 56.84 268 LYS A N 1
ATOM 2269 C CA . LYS A 1 268 ? -12.938 19.832 10.828 1.00 56.84 268 LYS A CA 1
ATOM 2270 C C . LYS A 1 268 ? -12.816 20.631 12.142 1.00 56.84 268 LYS A C 1
ATOM 2272 O O . LYS A 1 268 ? -11.719 21.035 12.517 1.00 56.84 268 LYS A O 1
ATOM 2277 N N . ALA A 1 269 ? -13.924 20.946 12.821 1.00 54.06 269 ALA A N 1
ATOM 2278 C CA . ALA A 1 269 ? -13.932 21.863 13.964 1.00 54.06 269 ALA A CA 1
ATOM 2279 C C . ALA A 1 269 ? -13.675 21.155 15.308 1.00 54.06 269 ALA A C 1
ATOM 2281 O O . ALA A 1 269 ? -14.235 20.100 15.584 1.00 54.06 269 ALA A O 1
ATOM 2282 N N . LYS A 1 270 ? -12.944 21.814 16.224 1.00 55.56 270 LYS A N 1
ATOM 2283 C CA . LYS A 1 270 ? -12.615 21.319 17.584 1.00 55.56 270 LYS A CA 1
ATOM 2284 C C . LYS A 1 270 ? -13.819 21.115 18.530 1.00 55.56 270 LYS A C 1
ATOM 2286 O O . LYS A 1 270 ? -13.627 20.746 19.686 1.00 55.56 270 LYS A O 1
ATOM 2291 N N . ARG A 1 271 ? -15.059 21.402 18.109 1.00 63.78 271 ARG A N 1
ATOM 2292 C CA . ARG A 1 271 ? -16.238 21.298 18.991 1.00 63.78 271 ARG A CA 1
ATOM 2293 C C . ARG A 1 271 ? -16.700 19.839 19.097 1.00 63.78 271 ARG A C 1
ATOM 2295 O O . ARG A 1 271 ? -17.017 19.267 18.055 1.00 63.78 271 ARG A O 1
ATOM 2302 N N . PRO A 1 272 ? -16.828 19.261 20.306 1.00 74.31 272 PRO A N 1
ATOM 2303 C CA . PRO A 1 272 ? -17.287 17.883 20.485 1.00 74.31 272 PRO A CA 1
ATOM 2304 C C . PRO A 1 272 ? -18.681 17.634 19.890 1.00 74.31 272 PRO A C 1
ATOM 2306 O O . PRO A 1 272 ? -19.575 18.466 20.053 1.00 74.31 272 PRO A O 1
ATOM 2309 N N . LEU A 1 273 ? -18.893 16.457 19.286 1.00 80.31 273 LEU A N 1
ATOM 2310 C CA . LEU A 1 273 ? -20.178 16.047 18.692 1.00 80.31 273 LEU A CA 1
ATOM 2311 C C . LEU A 1 273 ? -21.349 16.060 19.702 1.00 80.31 273 LEU A C 1
ATOM 2313 O O . LEU A 1 273 ? -22.497 16.273 19.321 1.00 80.31 273 LEU A O 1
ATOM 2317 N N . LYS A 1 274 ? -21.060 15.894 21.001 1.00 80.81 274 LYS A N 1
ATOM 2318 C CA . LYS A 1 274 ? -22.054 15.901 22.091 1.00 80.81 274 LYS A CA 1
ATOM 2319 C C . LYS A 1 274 ? -22.718 17.261 22.364 1.00 80.81 274 LYS A C 1
ATOM 2321 O O . LYS A 1 274 ? -23.782 17.296 22.970 1.00 80.81 274 LYS A O 1
ATOM 2326 N N . ASN A 1 275 ? -22.117 18.370 21.921 1.00 78.00 275 ASN A N 1
ATOM 2327 C CA . ASN A 1 275 ? -22.551 19.735 22.259 1.00 78.00 275 ASN A CA 1
ATOM 2328 C C . ASN A 1 275 ? -23.209 20.455 21.067 1.00 78.00 275 ASN A C 1
ATOM 2330 O O . ASN A 1 275 ? -22.965 21.640 20.834 1.00 78.00 275 ASN A O 1
ATOM 2334 N N . ILE A 1 276 ? -24.003 19.733 20.274 1.00 83.88 276 ILE A N 1
ATOM 2335 C CA . ILE A 1 276 ? -24.672 20.266 19.082 1.00 83.88 276 ILE A CA 1
ATOM 2336 C C . ILE A 1 276 ? -26.187 20.295 19.310 1.00 83.88 276 ILE A C 1
ATOM 2338 O O . ILE A 1 276 ? -26.759 19.361 19.877 1.00 83.88 276 ILE A O 1
ATOM 2342 N N . LYS A 1 277 ? -26.826 21.387 18.870 1.00 87.81 277 LYS A N 1
ATOM 2343 C CA . LYS A 1 277 ? -28.284 21.540 18.876 1.00 87.81 277 LYS A CA 1
ATOM 2344 C C . LYS A 1 277 ? -28.914 20.569 17.879 1.00 87.81 277 LYS A C 1
ATOM 2346 O O . LYS A 1 277 ? -28.427 20.451 16.756 1.00 87.81 277 LYS A O 1
ATOM 2351 N N . ASP A 1 278 ? -30.002 19.928 18.285 1.00 89.69 278 ASP A N 1
ATOM 2352 C CA . ASP A 1 278 ? -30.716 18.956 17.459 1.00 89.69 278 ASP A CA 1
ATOM 2353 C C . ASP A 1 278 ? -31.241 19.578 16.147 1.00 89.69 278 ASP A C 1
ATOM 2355 O O . ASP A 1 278 ? -31.510 20.787 16.092 1.00 89.69 278 ASP A O 1
ATOM 2359 N N . PRO A 1 279 ? -31.348 18.781 15.067 1.00 90.62 279 PRO A N 1
ATOM 2360 C CA . PRO A 1 279 ? -31.892 19.244 13.799 1.00 90.62 279 PRO A CA 1
ATOM 2361 C C . PRO A 1 279 ? -33.388 19.549 13.926 1.00 90.62 279 PRO A C 1
ATOM 2363 O O . PRO A 1 279 ? -34.099 18.957 14.731 1.00 90.62 279 PRO A O 1
ATOM 2366 N N . THR A 1 280 ? -33.881 20.460 13.089 1.00 86.44 280 THR A N 1
ATOM 2367 C CA . THR A 1 280 ? -35.311 20.802 13.023 1.00 86.44 280 THR A CA 1
ATOM 2368 C C . THR A 1 280 ? -36.150 19.718 12.346 1.00 86.44 280 THR A C 1
ATOM 2370 O O . THR A 1 280 ? -37.337 19.607 12.633 1.00 86.44 280 THR A O 1
ATOM 2373 N N . ASN A 1 281 ? -35.549 18.909 11.467 1.00 87.56 281 ASN A N 1
ATOM 2374 C CA . ASN A 1 281 ? -36.198 17.773 10.817 1.00 87.56 281 ASN A CA 1
ATOM 2375 C C . ASN A 1 281 ? -35.561 16.456 11.279 1.00 87.56 281 ASN A C 1
ATOM 2377 O O . ASN A 1 281 ? -34.415 16.160 10.933 1.00 87.56 281 ASN A O 1
ATOM 2381 N N . THR A 1 282 ? -36.315 15.677 12.054 1.00 91.62 282 THR A N 1
ATOM 2382 C CA . THR A 1 282 ? -35.863 14.415 12.660 1.00 91.62 282 THR A CA 1
ATOM 2383 C C . THR A 1 282 ? -36.540 13.180 12.067 1.00 91.62 282 THR A C 1
ATOM 2385 O O . THR A 1 282 ? -36.076 12.070 12.315 1.00 91.62 282 THR A O 1
ATOM 2388 N N . LYS A 1 283 ? -37.585 13.358 11.239 1.00 92.94 283 LYS A N 1
ATOM 2389 C CA . LYS A 1 283 ? -38.509 12.288 10.816 1.00 92.94 283 LYS A CA 1
ATOM 2390 C C . LYS A 1 283 ? -37.806 11.065 10.238 1.00 92.94 283 LYS A C 1
ATOM 2392 O O . LYS A 1 283 ? -38.145 9.946 10.598 1.00 92.94 283 LYS A O 1
ATOM 2397 N N . THR A 1 284 ? -36.826 11.273 9.361 1.00 91.88 284 THR A N 1
ATOM 2398 C CA . THR A 1 284 ? -36.112 10.165 8.715 1.00 91.88 284 THR A CA 1
ATOM 2399 C C . THR A 1 284 ? -35.274 9.375 9.720 1.00 91.88 284 THR A C 1
ATOM 2401 O O . THR A 1 284 ? -35.317 8.152 9.710 1.00 91.88 284 THR A O 1
ATOM 2404 N N . ILE A 1 285 ? -34.569 10.050 10.638 1.00 94.88 285 ILE A N 1
ATOM 2405 C CA . ILE A 1 285 ? -33.785 9.369 11.684 1.00 94.88 285 ILE A CA 1
ATOM 2406 C C . ILE A 1 285 ? -34.713 8.647 12.660 1.00 94.88 285 ILE A C 1
ATOM 2408 O O . ILE A 1 285 ? -34.448 7.503 13.008 1.00 94.88 285 ILE A O 1
ATOM 2412 N N . ASP A 1 286 ? -35.815 9.275 13.068 1.00 94.50 286 ASP A N 1
ATOM 2413 C CA . ASP A 1 286 ? -36.805 8.629 13.932 1.00 94.50 286 ASP A CA 1
ATOM 2414 C C . ASP A 1 286 ? -37.397 7.372 13.264 1.00 94.50 286 ASP A C 1
ATOM 2416 O O . ASP A 1 286 ? -37.542 6.341 13.918 1.00 94.50 286 ASP A O 1
ATOM 2420 N N . GLY A 1 287 ? -37.657 7.421 11.951 1.00 94.75 287 GLY A N 1
ATOM 2421 C CA . GLY A 1 287 ? -38.124 6.277 11.163 1.00 94.75 287 GLY A CA 1
ATOM 2422 C C . GLY A 1 287 ? -37.098 5.146 11.029 1.00 94.75 287 GLY A C 1
ATOM 2423 O O . GLY A 1 287 ? -37.476 3.978 11.070 1.00 94.75 287 GLY A O 1
ATOM 2424 N N . ILE A 1 288 ? -35.806 5.468 10.915 1.00 95.56 288 ILE A N 1
ATOM 2425 C CA . ILE A 1 288 ? -34.718 4.473 10.951 1.00 95.56 288 ILE A CA 1
ATOM 2426 C C . ILE A 1 288 ? -34.670 3.798 12.325 1.00 95.56 288 ILE A C 1
ATOM 2428 O O . ILE A 1 288 ? -34.594 2.577 12.423 1.00 95.56 288 ILE A O 1
ATOM 2432 N N . ILE A 1 289 ? -34.758 4.587 13.398 1.00 95.56 289 ILE A N 1
ATOM 2433 C CA . ILE A 1 289 ? -34.682 4.090 14.776 1.00 95.56 289 ILE A CA 1
ATOM 2434 C C . ILE A 1 289 ? -35.864 3.177 15.103 1.00 95.56 289 ILE A C 1
ATOM 2436 O O . ILE A 1 289 ? -35.654 2.118 15.687 1.00 95.56 289 ILE A O 1
ATOM 2440 N N . ALA A 1 290 ? -37.073 3.535 14.666 1.00 92.31 290 ALA A N 1
ATOM 2441 C CA . ALA A 1 290 ? -38.260 2.700 14.832 1.00 92.31 290 ALA A CA 1
ATOM 2442 C C . ALA A 1 290 ? -38.133 1.338 14.129 1.00 92.31 290 ALA A C 1
ATOM 2444 O O . ALA A 1 290 ? -38.641 0.348 14.634 1.00 92.31 290 ALA A O 1
ATOM 2445 N N . GLN A 1 291 ? -37.434 1.276 12.990 1.00 92.00 291 GLN A N 1
ATOM 2446 C CA . GLN A 1 291 ? -37.192 0.024 12.266 1.00 92.00 291 GLN A CA 1
ATOM 2447 C C . GLN A 1 291 ? -36.073 -0.825 12.883 1.00 92.00 291 GLN A C 1
ATOM 2449 O O . GLN A 1 291 ? -35.992 -2.021 12.605 1.00 92.00 291 GLN A O 1
ATOM 2454 N N . LEU A 1 292 ? -35.192 -0.240 13.697 1.00 87.00 292 LEU A N 1
ATOM 2455 C CA . LEU A 1 292 ? -34.109 -0.966 14.371 1.00 87.00 292 LEU A CA 1
ATOM 2456 C C . LEU A 1 292 ? -34.577 -1.697 15.625 1.00 87.00 292 LEU A C 1
ATOM 2458 O O . LEU A 1 292 ? -34.011 -2.731 15.973 1.00 87.00 292 LEU A O 1
ATOM 2462 N N . THR A 1 293 ? -35.603 -1.173 16.283 1.00 73.06 293 THR A N 1
ATOM 2463 C CA . THR A 1 293 ? -36.259 -1.809 17.424 1.00 73.06 293 THR A CA 1
ATOM 2464 C C . THR A 1 293 ? -37.382 -2.740 16.953 1.00 73.06 293 THR A C 1
ATOM 2466 O O . THR A 1 293 ? -38.100 -2.359 16.030 1.00 73.06 293 THR A O 1
ATOM 2469 N N . PRO A 1 294 ? -37.541 -3.939 17.544 1.00 57.72 294 PRO A N 1
ATOM 2470 C CA . PRO A 1 294 ? -38.742 -4.758 17.365 1.00 57.72 294 PRO A CA 1
ATOM 2471 C C . PRO A 1 294 ? -40.022 -4.029 17.787 1.00 57.72 294 PRO A C 1
ATOM 2473 O O . PRO A 1 294 ? -39.950 -3.235 18.757 1.00 57.72 294 PRO A O 1
#

Radius of gyration: 23.34 Å; chains: 1; bounding box: 63×46×63 Å

Sequence (294 aa):
MIIEKDWFFQLRDKDTKEITCKVLFRTVDNSRKVDINTTGLLICEIKRWIKIYEEKMIPNFNKNDNKYREIIDSVSYWKVYKDYLIPENRTPFKDDFTKQHFVKLNYKLLEPNKLLTYNQALFLLLGLDSTELDHSMRDFPVLDGARPIDVFEFIFWNTEQNQILKTSSYLQNNKITSEDLIKLADENNFFTKHNDFLAKRTIDEVIMKKLHELLIDSGFITGEFDDFWQWNANRNQLSYLAKKLKQVRIFNDNCHQQIISYIQDPSKAKRPLKNIKDPTNTKTIDGIIAQLTP

Foldseek 3Di:
DWQFAKDKDFDADPPPRDTQDIAIQGGDTLQQFFDPCLLRVLLSVLVVVLCCCVPPNLVPDDPPDPVSVVSVVVSVLSVPCSNQFQLLSDDPPPPPSNVSVQVVVLVVCLPAPHKDALQSLLSSLSSTRSCCCVPSVVVPDRLLDDQDPDPSNNSSNPDPSNVQSSPDPQQDPRIHGSVVSVVSCVVVVSTDPRLVLLVLQPFDPVLQVLLVVLCVVVVQWDDDSSDQTEGDDDLLLLLVLLVLCCVVVRDDPVSQVNSCSRYPRPDPDPDRSNPDDHDPDCVSSVVSSVVSHD